Protein AF-A0A800IED7-F1 (afdb_monomer)

Solvent-accessible surface area (backbone atoms only — not comparable to full-atom values): 16081 Å² total; per-residue (Å²): 128,72,59,68,56,55,45,69,74,61,34,73,46,56,50,33,20,51,53,16,24,54,43,13,22,45,30,17,37,10,35,59,57,21,55,47,32,68,58,51,31,43,51,22,61,75,67,77,48,85,46,72,39,28,33,23,38,46,23,18,36,13,38,15,23,27,49,33,45,57,50,57,72,44,96,78,42,78,64,79,68,18,57,80,45,68,50,77,57,30,57,33,10,14,43,57,11,11,25,35,24,14,27,13,22,54,62,52,72,33,43,72,69,41,24,52,43,38,34,42,24,37,25,49,54,32,42,53,20,47,53,35,16,22,51,34,23,31,29,35,72,79,37,87,40,32,62,58,37,50,52,48,28,58,77,34,63,46,93,59,93,62,46,41,45,56,78,80,48,86,60,62,74,67,56,58,33,47,52,15,49,50,40,29,50,67,25,43,53,60,36,60,74,68,66,39,59,50,27,55,54,11,16,48,38,33,6,49,33,35,29,50,28,38,52,54,32,26,46,50,16,65,77,49,78,58,79,45,67,31,52,48,57,53,60,54,68,28,40,16,53,50,50,50,35,74,74,34,94,85,45,80,71,60,32,37,43,43,18,24,53,54,17,19,36,52,23,15,26,54,50,23,58,74,69,64,61,59,45,85,37,72,78,46,92,94,47,52,68,67,52,27,46,55,12,10,38,32,29,10,41,10,21,54,38,22,75,28,37,71,51,25,16,42,34,45,23,42,28,68,36,18,47,60,15,49,49,16,39,53,23,22,44,52,18,24,51,52,38,70,71,54,83,124

pLDDT: mean 82.25, std 12.4, range [45.44, 95.38]

Secondary structure (DSSP, 8-state):
--HHHHHHHH-HHHHHHHHHHHHHHHHHHHHHHHT--HHHHHHHHHTT---HHHHHHHHHHHHHHHHHHHHTTSTT---TT-TTTSS--BSHHHHHHHHHHHHHHHHTTS-HHHHHHHHHTTBHHHHHHHHHHHHHHHHHHHSTTHHHHHHHHHTTB---S--BHHHHS---HHHHHHHHHHHHHHHHHHHHHTT-HHHHHHHHHHHHHHHHHHHHHHHHHHHTTTSS------SHHHHHHHHHHHH-TTS-S--HHHHHHHHHHHHHHHHHHHTT----B--BTTB-HHHHHHHHHHHHHHHHHTT--TTIIIIIIHHTTBHHHHHHHHHHHHHHHHHHH---

Foldseek 3Di:
DPVVVVCVVCPLLQLLLQLLLVLLLLLLQLCLLQVAFPLVLLVCVLVVHDDLNNLLNLLLQLLLQLLLLVVVVDPQADQCQAPLLVPQPQLLLLQQLLLLQLLLCLLLVGFLLSLLLVVLLAEVLSVLLLLLLLVLLLCCPPNPCVVVLVVSSPVGRDRDPGQFVCVVDVDDSVVSSVVSVVSNVVSVVVCVVVVVVSSNVSSNSSSVSQSSQQSSQSNSCVVVVNPDRRAGDARQVLSNLCVVVVVDVPRDCRHSSNSNSVSSSVSSNVVSVVVVSRDNHDADPVRDSVSSSSSSNSNNNSQVSLVGTCCRLVRNVVSRRGPSSVSSNVSSSVSNSVSVVPPD

Mean predicted aligned error: 7.7 Å

Nearest PDB structures (foldseek):
  8j4c-assembly1_A  TM=8.492E-01  e=4.765E-12  Spirochaeta thermophila DSM 6578
  6leo-assembly1_A  TM=8.127E-01  e=1.486E-12  Spirochaeta thermophila
  6lep-assembly1_A  TM=8.486E-01  e=4.371E-12  Spirochaeta thermophila
  8k1r-assembly1_A  TM=8.333E-01  e=7.337E-12  Spirochaeta thermophila DSM 6578
  8k1r-assembly1_B  TM=8.026E-01  e=8.972E-11  Spirochaeta thermophila DSM 6578

Sequence (344 aa):
MDYEQLISDIGIQPLQLYLGLVLGLTFGVGATLSHFCLRKLVIDVSQFNMGPSSYTWLLGLGVSLLATQLLLQGDASDISEAQIIAADASLSGPIIGGLMFGFGMVLSRGCSSRQFVLIASGNLRSLFTFITFALTAQLAYGGQLTSLRNQAQDLWRLDWPTSQLYDVLPLAQSHYAIVGLVIVGLSAAPLIKQRAWPQLTGALLVGLAIAAGWHSTSFVAYHSFGAMLPQSITFSAPAAQNLITIFSLDAPFVRLGAGLLVGCFVGSALISLLRRDFKLQGFDTQHPMSRYLVAGTLMGLGSVIASGCSVGAGLSGISVLAVNAIVTLACIIIGGLLALRYKG

Structure (mmCIF, N/CA/C/O backbone):
data_AF-A0A800IED7-F1
#
_entry.id   AF-A0A800IED7-F1
#
loop_
_atom_site.group_PDB
_atom_site.id
_atom_site.type_symbol
_atom_site.label_atom_id
_atom_site.label_alt_id
_atom_site.label_comp_id
_atom_site.label_asym_id
_atom_site.label_entity_id
_atom_site.label_seq_id
_atom_site.pdbx_PDB_ins_code
_atom_site.Cartn_x
_atom_site.Cartn_y
_atom_site.Cartn_z
_atom_site.occupancy
_atom_site.B_iso_or_equiv
_atom_site.auth_seq_id
_atom_site.auth_comp_id
_atom_site.auth_asym_id
_atom_site.auth_atom_id
_atom_site.pdbx_PDB_model_num
ATOM 1 N N . MET A 1 1 ? 6.551 -26.494 -19.744 1.00 46.25 1 MET A N 1
ATOM 2 C CA . MET A 1 1 ? 5.379 -26.023 -20.511 1.00 46.25 1 MET A CA 1
ATOM 3 C C . MET A 1 1 ? 5.868 -24.831 -21.300 1.00 46.25 1 MET A C 1
ATOM 5 O O . MET A 1 1 ? 6.490 -23.980 -20.685 1.00 46.25 1 MET A O 1
ATOM 9 N N . ASP A 1 2 ? 5.709 -24.818 -22.619 1.00 45.44 2 ASP A N 1
ATOM 10 C CA . ASP A 1 2 ? 6.298 -23.797 -23.493 1.00 45.44 2 ASP A CA 1
ATOM 11 C C . ASP A 1 2 ? 5.652 -22.424 -23.255 1.00 45.44 2 ASP A C 1
ATOM 13 O O . ASP A 1 2 ? 4.610 -22.083 -23.807 1.00 45.44 2 ASP A O 1
ATOM 17 N N . TYR A 1 3 ? 6.257 -21.637 -22.363 1.00 55.84 3 TYR A N 1
ATOM 18 C CA . TYR A 1 3 ? 5.757 -20.324 -21.947 1.00 55.84 3 TYR A CA 1
ATOM 19 C C . TYR A 1 3 ? 5.793 -19.295 -23.083 1.00 55.84 3 TYR A C 1
ATOM 21 O O . TYR A 1 3 ? 4.975 -18.379 -23.094 1.00 55.84 3 TYR A O 1
ATOM 29 N N . GLU A 1 4 ? 6.669 -19.488 -24.073 1.00 54.66 4 GLU A N 1
ATOM 30 C CA . GLU A 1 4 ? 6.680 -18.683 -25.297 1.00 54.66 4 GLU A CA 1
ATOM 31 C C . GLU A 1 4 ? 5.402 -18.861 -26.126 1.00 54.66 4 GLU A C 1
ATOM 33 O O . GLU A 1 4 ? 4.894 -17.873 -26.648 1.00 54.66 4 GLU A O 1
ATOM 38 N N . GLN A 1 5 ? 4.818 -20.068 -26.167 1.00 54.28 5 GLN A N 1
ATOM 39 C CA . GLN A 1 5 ? 3.522 -20.296 -26.824 1.00 54.28 5 GLN A CA 1
ATOM 40 C C . GLN A 1 5 ? 2.381 -19.616 -26.059 1.00 54.28 5 GLN A C 1
ATOM 42 O O . GLN A 1 5 ? 1.495 -19.016 -26.658 1.00 54.28 5 GLN A O 1
ATOM 47 N N . LEU A 1 6 ? 2.426 -19.622 -24.721 1.00 55.53 6 LEU A N 1
ATOM 48 C CA . LEU A 1 6 ? 1.421 -18.934 -23.905 1.00 55.53 6 LEU A CA 1
ATOM 49 C C . LEU A 1 6 ? 1.488 -17.403 -24.079 1.00 55.53 6 LEU A C 1
ATOM 51 O O . LEU A 1 6 ? 0.456 -16.736 -24.084 1.00 55.53 6 LEU A O 1
ATOM 55 N N . ILE A 1 7 ? 2.692 -16.844 -24.241 1.00 57.75 7 ILE A N 1
ATOM 56 C CA . ILE A 1 7 ? 2.904 -15.414 -24.510 1.00 57.75 7 ILE A CA 1
ATOM 57 C C . ILE A 1 7 ? 2.512 -15.064 -25.956 1.00 57.75 7 ILE A C 1
ATOM 59 O O . ILE A 1 7 ? 1.915 -14.003 -26.162 1.00 57.75 7 ILE A O 1
ATOM 63 N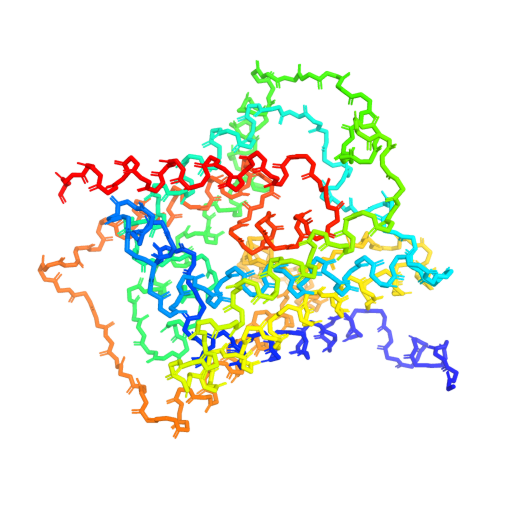 N . SER A 1 8 ? 2.775 -15.943 -26.936 1.00 55.62 8 SER A N 1
ATOM 64 C CA . SER A 1 8 ? 2.387 -15.719 -28.337 1.00 55.62 8 SER A CA 1
ATOM 65 C C . SER A 1 8 ? 0.881 -15.828 -28.573 1.00 55.62 8 SER A C 1
ATOM 67 O O . SER A 1 8 ? 0.348 -15.060 -29.369 1.00 55.62 8 SER A O 1
ATOM 69 N N . ASP A 1 9 ? 0.192 -16.732 -27.870 1.00 57.16 9 ASP A N 1
ATOM 70 C CA . ASP A 1 9 ? -1.242 -16.986 -28.069 1.00 57.16 9 ASP A CA 1
ATOM 71 C C . ASP A 1 9 ? -2.139 -16.000 -27.307 1.00 57.16 9 ASP A C 1
ATOM 73 O O . ASP A 1 9 ? -3.221 -15.647 -27.777 1.00 57.16 9 ASP A O 1
ATOM 77 N N . ILE A 1 10 ? -1.710 -15.546 -26.123 1.00 60.38 10 ILE A N 1
ATOM 78 C CA . ILE A 1 10 ? -2.512 -14.665 -25.258 1.00 60.38 10 ILE A CA 1
ATOM 79 C C . ILE A 1 10 ? -2.152 -13.194 -25.491 1.00 60.38 10 ILE A C 1
ATOM 81 O O . ILE A 1 10 ? -3.031 -12.338 -25.453 1.00 60.38 10 ILE A O 1
ATOM 85 N N . GLY A 1 11 ? -0.889 -12.876 -25.785 1.00 66.38 11 GLY A N 1
ATOM 86 C CA . GLY A 1 11 ? -0.395 -11.503 -25.847 1.00 66.38 11 GLY A CA 1
ATOM 87 C C . GLY A 1 11 ? -0.072 -10.921 -24.462 1.00 66.38 11 GLY A C 1
ATOM 88 O O . GLY A 1 11 ? -0.643 -11.286 -23.433 1.00 66.38 11 GLY A O 1
ATOM 89 N N . ILE A 1 12 ? 0.868 -9.973 -24.426 1.00 69.31 12 ILE A N 1
ATOM 90 C CA . ILE A 1 12 ? 1.482 -9.455 -23.186 1.00 69.31 12 ILE A CA 1
ATOM 91 C C . ILE A 1 12 ? 0.464 -8.724 -22.286 1.00 69.31 12 ILE A C 1
ATOM 93 O O . ILE A 1 12 ? 0.505 -8.838 -21.062 1.00 69.31 12 ILE A O 1
ATOM 97 N N . GLN A 1 13 ? -0.481 -7.991 -22.878 1.00 69.56 13 GLN A N 1
ATOM 98 C CA . GLN A 1 13 ? -1.474 -7.193 -22.146 1.00 69.56 13 GLN A CA 1
ATOM 99 C C . GLN A 1 13 ? -2.482 -8.049 -21.345 1.00 69.56 13 GLN A C 1
ATOM 101 O O . GLN A 1 13 ? -2.596 -7.854 -20.132 1.00 69.56 13 GLN A O 1
ATOM 106 N N . PRO A 1 14 ? -3.214 -9.011 -21.939 1.00 77.50 14 PRO A N 1
ATOM 107 C CA . PRO A 1 14 ? -4.158 -9.843 -21.184 1.00 77.50 14 PRO A CA 1
ATOM 108 C C . PRO A 1 14 ? -3.474 -10.780 -20.181 1.00 77.50 14 PRO A C 1
ATOM 110 O O . PRO A 1 14 ? -4.053 -11.042 -19.124 1.00 77.50 14 PRO A O 1
ATOM 113 N N . LEU A 1 15 ? -2.230 -11.207 -20.430 1.00 78.19 15 LEU A N 1
ATOM 114 C CA . LEU A 1 15 ? -1.444 -11.955 -19.444 1.00 78.19 15 LEU A CA 1
ATOM 115 C C . LEU A 1 15 ? -1.259 -11.146 -18.150 1.00 78.19 15 LEU A C 1
ATOM 117 O O . LEU A 1 15 ? -1.477 -11.657 -17.051 1.00 78.19 15 LEU A O 1
ATOM 121 N N . GLN A 1 16 ? -0.933 -9.857 -18.268 1.00 77.31 16 GLN A N 1
ATOM 122 C CA . GLN A 1 16 ? -0.801 -8.961 -17.119 1.00 77.31 16 GLN A CA 1
ATOM 123 C C . GLN A 1 16 ? -2.111 -8.786 -16.358 1.00 77.31 16 GLN A C 1
ATOM 125 O O . GLN A 1 16 ? -2.106 -8.749 -15.128 1.00 77.31 16 GLN A O 1
ATOM 130 N N . LEU A 1 17 ? -3.234 -8.690 -17.073 1.00 82.62 17 LEU A N 1
ATOM 131 C CA . LEU A 1 17 ? -4.550 -8.597 -16.450 1.00 82.62 17 LEU A CA 1
ATOM 132 C C . LEU A 1 17 ? -4.882 -9.873 -15.666 1.00 82.62 17 LEU A C 1
ATOM 134 O O . LEU A 1 17 ? -5.340 -9.774 -14.530 1.00 82.62 17 LEU A O 1
ATOM 138 N N . TYR A 1 18 ? -4.620 -11.053 -16.234 1.00 85.50 18 TYR A N 1
ATOM 139 C CA . TYR A 1 18 ? -4.874 -12.331 -15.568 1.00 85.50 18 TYR A CA 1
ATOM 140 C C . TYR A 1 18 ? -3.993 -12.514 -14.326 1.00 85.50 18 TYR A C 1
ATOM 142 O O . TYR A 1 18 ? -4.500 -12.846 -13.254 1.00 85.50 18 TYR A O 1
ATOM 150 N N . LEU A 1 19 ? -2.694 -12.213 -14.434 1.00 84.94 19 LEU A N 1
ATOM 151 C CA . LEU A 1 19 ? -1.774 -12.216 -13.293 1.00 84.94 19 LEU A CA 1
ATOM 152 C C . LEU A 1 19 ? -2.237 -11.242 -12.208 1.00 84.94 19 LEU A C 1
ATOM 154 O O . LEU A 1 19 ? -2.355 -11.619 -11.042 1.00 84.94 19 LEU A O 1
ATOM 158 N N . GLY A 1 20 ? -2.579 -10.012 -12.599 1.00 85.62 20 GLY A N 1
ATOM 159 C CA . GLY A 1 20 ? -3.158 -9.021 -11.702 1.00 85.62 20 GLY A CA 1
ATOM 160 C C . GLY A 1 20 ? -4.414 -9.548 -11.012 1.00 85.62 20 GLY A C 1
ATOM 161 O O . GLY A 1 20 ? -4.533 -9.424 -9.799 1.00 85.62 20 GLY A O 1
ATOM 162 N N . LEU A 1 21 ? -5.323 -10.190 -11.746 1.00 89.44 21 LEU A N 1
ATOM 163 C CA . LEU A 1 21 ? -6.574 -10.732 -11.214 1.00 89.44 21 LEU A CA 1
ATOM 164 C C . LEU A 1 21 ? -6.330 -11.826 -10.176 1.00 89.44 21 LEU A C 1
ATOM 166 O O . LEU A 1 21 ? -6.920 -11.772 -9.098 1.00 89.44 21 LEU A O 1
ATOM 170 N N . VAL A 1 22 ? -5.436 -12.775 -10.451 1.00 91.25 22 VAL A N 1
ATOM 171 C CA . VAL A 1 22 ? -5.095 -13.856 -9.514 1.00 91.25 22 VAL A CA 1
ATOM 172 C C . VAL A 1 22 ? -4.416 -13.301 -8.254 1.00 91.25 22 VAL A C 1
ATOM 174 O O . VAL A 1 22 ? -4.807 -13.641 -7.132 1.00 91.25 22 VAL A O 1
ATOM 177 N N . LEU A 1 23 ? -3.448 -12.393 -8.408 1.00 90.31 23 LEU A N 1
ATOM 178 C CA . LEU A 1 23 ? -2.766 -11.734 -7.285 1.00 90.31 23 LEU A CA 1
ATOM 179 C C . LEU A 1 23 ? -3.727 -10.867 -6.460 1.00 90.31 23 LEU A C 1
ATOM 181 O O . LEU A 1 23 ? -3.714 -10.890 -5.231 1.00 90.31 23 LEU A O 1
ATOM 185 N N . GLY A 1 24 ? -4.604 -10.128 -7.134 1.00 90.62 24 GLY A N 1
ATOM 186 C CA . GLY A 1 24 ? -5.649 -9.333 -6.510 1.00 90.62 24 GLY A CA 1
ATOM 187 C C . GLY A 1 24 ? -6.614 -10.206 -5.719 1.00 90.62 24 GLY A C 1
ATOM 188 O O . GLY A 1 24 ? -6.889 -9.910 -4.561 1.00 90.62 24 GLY A O 1
ATOM 189 N N . LEU A 1 25 ? -7.095 -11.304 -6.307 1.00 93.56 25 LEU A N 1
ATOM 190 C CA . LEU A 1 25 ? -8.038 -12.225 -5.673 1.00 93.56 25 LEU A CA 1
ATOM 191 C C . LEU A 1 25 ? -7.437 -12.847 -4.415 1.00 93.56 25 LEU A C 1
ATOM 193 O O . LEU A 1 25 ? -8.053 -12.782 -3.351 1.00 93.56 25 LEU A O 1
ATOM 197 N N . THR A 1 26 ? -6.219 -13.381 -4.509 1.00 93.44 26 THR A N 1
ATOM 198 C CA . THR A 1 26 ? -5.503 -13.959 -3.360 1.00 93.44 26 THR A CA 1
ATOM 199 C C . THR A 1 26 ? -5.270 -12.929 -2.253 1.00 93.44 26 THR A C 1
ATOM 201 O O . THR A 1 26 ? -5.567 -13.206 -1.086 1.00 93.44 26 THR A O 1
ATOM 204 N N . PHE A 1 27 ? -4.840 -11.713 -2.604 1.00 92.81 27 PHE A N 1
ATOM 205 C CA . PHE A 1 27 ? -4.676 -10.623 -1.644 1.00 92.81 27 PHE A CA 1
ATOM 206 C C . PHE A 1 27 ? -6.009 -10.207 -1.005 1.00 92.81 27 PHE A C 1
ATOM 208 O O . PHE A 1 27 ? -6.083 -10.059 0.212 1.00 92.81 27 PHE A O 1
ATOM 215 N N . GLY A 1 28 ? -7.075 -10.036 -1.792 1.00 91.56 28 GLY A N 1
ATOM 216 C CA . GLY A 1 28 ? -8.399 -9.625 -1.316 1.00 91.56 28 GLY A CA 1
ATOM 217 C C . GLY A 1 28 ? -9.023 -10.653 -0.371 1.00 91.56 28 GLY A C 1
ATOM 218 O O . GLY A 1 28 ? -9.552 -10.290 0.686 1.00 91.56 28 GLY A O 1
ATOM 219 N N . VAL A 1 29 ? -8.879 -11.940 -0.700 1.00 93.62 29 VAL A N 1
ATOM 220 C CA . VAL A 1 29 ? -9.256 -13.070 0.159 1.00 93.62 29 VAL A CA 1
ATOM 221 C C . VAL A 1 29 ? -8.469 -13.012 1.472 1.00 93.62 29 VAL A C 1
ATOM 223 O O . VAL A 1 29 ? -9.060 -12.931 2.552 1.00 93.62 29 VAL A O 1
ATOM 226 N N . GLY A 1 30 ? -7.135 -12.967 1.402 1.00 91.94 30 GLY A N 1
ATOM 227 C CA . GLY A 1 30 ? -6.274 -12.940 2.586 1.00 91.94 30 GLY A CA 1
ATOM 228 C C . GLY A 1 30 ? -6.528 -11.728 3.488 1.00 91.94 30 GLY A C 1
ATOM 229 O O . GLY A 1 30 ? -6.661 -11.870 4.709 1.00 91.94 30 GLY A O 1
ATOM 230 N N . ALA A 1 31 ? -6.679 -10.540 2.901 1.00 91.31 31 ALA A N 1
ATOM 231 C CA . ALA A 1 31 ? -6.902 -9.290 3.622 1.00 91.31 31 ALA A CA 1
ATOM 232 C C . ALA A 1 31 ? -8.260 -9.255 4.341 1.00 91.31 31 ALA A C 1
ATOM 234 O O . ALA A 1 31 ? -8.358 -8.734 5.459 1.00 91.31 31 ALA A O 1
ATOM 235 N N . THR A 1 32 ? -9.301 -9.832 3.731 1.00 91.44 32 THR A N 1
ATOM 236 C CA . THR A 1 32 ? -10.645 -9.886 4.326 1.00 91.44 32 THR A CA 1
ATOM 237 C C . THR A 1 32 ? -10.719 -10.937 5.432 1.00 91.44 32 THR A C 1
ATOM 239 O O . THR A 1 32 ? -11.276 -10.657 6.495 1.00 91.44 32 THR A O 1
ATOM 242 N N . LEU A 1 33 ? -10.091 -12.108 5.244 1.00 89.38 33 LEU A N 1
ATOM 243 C CA . LEU A 1 33 ? -10.041 -13.161 6.268 1.00 89.38 33 LEU A CA 1
ATOM 244 C C . LEU A 1 33 ? -9.353 -12.701 7.549 1.00 89.38 33 LEU A C 1
ATOM 246 O O . LEU A 1 33 ? -9.851 -12.977 8.643 1.00 89.38 33 LEU A O 1
ATOM 250 N N . SER A 1 34 ? -8.226 -12.006 7.389 1.00 86.38 34 SER A N 1
ATOM 251 C CA . SER A 1 34 ? -7.307 -11.673 8.475 1.00 86.38 34 SER A CA 1
ATOM 252 C C . SER A 1 34 ? -7.539 -10.308 9.120 1.00 86.38 34 SER A C 1
ATOM 254 O O . SER A 1 34 ? -6.901 -9.982 10.118 1.00 86.38 34 SER A O 1
ATOM 256 N N . HIS A 1 35 ? -8.461 -9.496 8.592 1.00 85.88 35 HIS A N 1
ATOM 257 C CA . HIS A 1 35 ? -8.625 -8.094 8.995 1.00 85.88 35 HIS A CA 1
ATOM 258 C C . HIS A 1 35 ? -7.306 -7.303 8.940 1.00 85.88 35 HIS A C 1
ATOM 260 O O . HIS A 1 35 ? -7.005 -6.502 9.829 1.00 85.88 35 HIS A O 1
ATOM 266 N N . PHE A 1 36 ? -6.537 -7.523 7.874 1.00 84.56 36 PHE A N 1
ATOM 267 C CA . PHE A 1 36 ? -5.232 -6.912 7.655 1.00 84.56 36 PHE A CA 1
ATOM 268 C C . PHE A 1 36 ? -5.313 -5.378 7.722 1.00 84.56 36 PHE A C 1
ATOM 270 O O . PHE A 1 36 ? -6.035 -4.750 6.940 1.00 84.56 36 PHE A O 1
ATOM 277 N N . CYS A 1 37 ? -4.627 -4.754 8.689 1.00 89.00 37 CYS A N 1
ATOM 278 C CA . CYS A 1 37 ? -4.785 -3.321 8.937 1.00 89.00 37 CYS A CA 1
ATOM 279 C C . CYS A 1 37 ? -3.565 -2.678 9.612 1.00 89.00 37 CYS A C 1
ATOM 281 O O . CYS A 1 37 ? -3.374 -2.804 10.822 1.00 89.00 37 CYS A O 1
ATOM 283 N N . LEU A 1 38 ? -2.816 -1.877 8.846 1.00 91.38 38 LEU A N 1
ATOM 284 C CA . LEU A 1 38 ? -1.695 -1.088 9.370 1.00 91.38 38 LEU A CA 1
ATOM 285 C C . LEU A 1 38 ? -2.148 -0.063 10.425 1.00 91.38 38 LEU A C 1
ATOM 287 O O . LEU A 1 38 ? -1.472 0.140 11.425 1.00 91.38 38 LEU A O 1
ATOM 291 N N . ARG A 1 39 ? -3.330 0.547 10.262 1.00 93.19 39 ARG A N 1
ATOM 292 C CA . ARG A 1 39 ? -3.859 1.512 11.243 1.00 93.19 39 ARG A CA 1
ATOM 293 C C . ARG A 1 39 ? -3.977 0.903 12.641 1.00 93.19 39 ARG A C 1
ATOM 295 O O . ARG A 1 39 ? -3.739 1.596 13.624 1.00 93.19 39 ARG A O 1
ATOM 302 N N . LYS A 1 40 ? -4.379 -0.370 12.737 1.00 90.62 40 LYS A N 1
ATOM 303 C CA . LYS A 1 40 ? -4.533 -1.032 14.035 1.00 90.62 40 LYS A CA 1
ATOM 304 C C . LYS A 1 40 ? -3.179 -1.256 14.705 1.00 90.62 40 LYS A C 1
ATOM 306 O O . LYS A 1 40 ? -3.073 -0.968 15.885 1.00 90.62 40 LYS A O 1
ATOM 311 N N . LEU A 1 41 ? -2.142 -1.613 13.940 1.00 91.31 41 LEU A N 1
ATOM 312 C CA . LEU A 1 41 ? -0.762 -1.629 14.438 1.00 91.31 41 LEU A CA 1
ATOM 313 C C . LEU A 1 41 ? -0.366 -0.273 15.041 1.00 91.31 41 LEU A C 1
ATOM 315 O O . LEU A 1 41 ? 0.135 -0.241 16.154 1.00 91.31 41 LEU A O 1
ATOM 319 N N . VAL A 1 42 ? -0.641 0.845 14.360 1.00 91.62 42 VAL A N 1
ATOM 320 C CA . VAL A 1 42 ? -0.301 2.188 14.875 1.00 91.62 42 VAL A CA 1
ATOM 321 C C . VAL A 1 42 ? -1.028 2.507 16.190 1.00 91.62 42 VAL A C 1
ATOM 323 O O . VAL A 1 42 ? -0.425 3.052 17.113 1.00 91.62 42 VAL A O 1
ATOM 326 N N . ILE A 1 43 ? -2.311 2.148 16.303 1.00 90.81 43 ILE A N 1
ATOM 327 C CA . ILE A 1 43 ? -3.095 2.347 17.534 1.00 90.81 43 ILE A CA 1
ATOM 328 C C . ILE A 1 43 ? -2.553 1.475 18.669 1.00 90.81 43 ILE A C 1
ATOM 330 O O . ILE A 1 43 ? -2.322 1.975 19.767 1.00 90.81 43 ILE A O 1
ATOM 334 N N . ASP A 1 44 ? -2.310 0.200 18.393 1.00 91.38 44 ASP A N 1
ATOM 335 C CA . ASP A 1 44 ? -1.811 -0.769 19.367 1.00 91.38 44 ASP A CA 1
ATOM 336 C C . ASP A 1 44 ? -0.408 -0.369 19.868 1.00 91.38 44 ASP A C 1
ATOM 338 O O . ASP A 1 44 ? -0.133 -0.435 21.066 1.00 91.38 44 ASP A O 1
ATOM 342 N N . VAL A 1 45 ? 0.455 0.145 18.979 1.00 91.12 45 VAL A N 1
ATOM 343 C CA . VAL A 1 45 ? 1.760 0.731 19.342 1.00 91.12 45 VAL A CA 1
ATOM 344 C C . VAL A 1 45 ? 1.574 1.956 20.238 1.00 91.12 45 VAL A C 1
ATOM 346 O O . VAL A 1 45 ? 2.282 2.092 21.231 1.00 91.12 45 VAL A O 1
ATOM 349 N N . SER 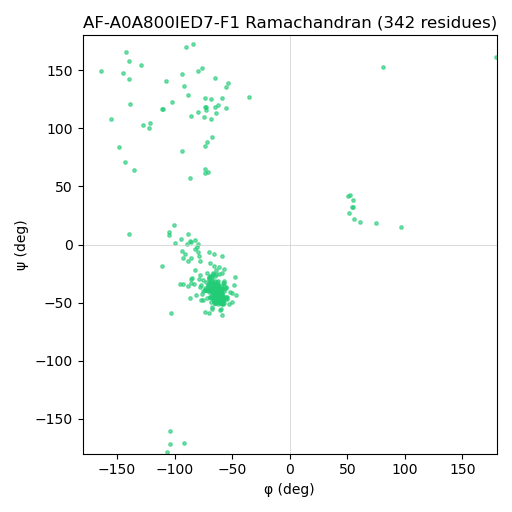A 1 46 ? 0.601 2.828 19.946 1.00 90.31 46 SER A N 1
ATOM 350 C CA . SER A 1 46 ? 0.345 4.024 20.765 1.00 90.31 46 SER A CA 1
ATOM 351 C C . SER A 1 46 ? -0.132 3.710 22.188 1.00 90.31 46 SER A C 1
ATOM 353 O O . SER A 1 46 ? 0.085 4.506 23.098 1.00 90.31 46 SER A O 1
ATOM 355 N N . GLN A 1 47 ? -0.781 2.558 22.375 1.00 89.12 47 GLN A N 1
ATOM 356 C CA . GLN A 1 47 ? -1.318 2.098 23.658 1.00 89.12 47 GLN A CA 1
ATOM 357 C C . GLN A 1 47 ? -0.404 1.078 24.354 1.00 89.12 47 GLN A C 1
ATOM 359 O O . GLN A 1 47 ? -0.763 0.586 25.420 1.00 89.12 47 GLN A O 1
ATOM 364 N N . PHE A 1 48 ? 0.748 0.742 23.758 1.00 86.56 48 PHE A N 1
ATOM 365 C CA . PHE A 1 48 ? 1.648 -0.333 24.200 1.00 86.56 48 PHE A CA 1
ATOM 366 C C . PHE A 1 48 ? 0.950 -1.691 24.406 1.00 86.56 48 PHE A C 1
ATOM 368 O O . PHE A 1 48 ? 1.412 -2.523 25.185 1.00 86.56 48 PHE A O 1
ATOM 375 N N . ASN A 1 49 ? -0.152 -1.941 23.692 1.00 88.06 49 ASN A N 1
ATOM 376 C CA . ASN A 1 49 ? -0.935 -3.167 23.805 1.00 88.06 49 ASN A CA 1
ATOM 377 C C . ASN A 1 49 ? -1.134 -3.795 22.423 1.00 88.06 49 ASN A C 1
ATOM 379 O O . ASN A 1 49 ? -1.942 -3.322 21.626 1.00 88.06 49 ASN A O 1
ATOM 383 N N . MET A 1 50 ? -0.375 -4.852 22.134 1.00 85.56 50 MET A N 1
ATOM 384 C CA . MET A 1 50 ? -0.395 -5.532 20.839 1.00 85.56 50 MET A CA 1
ATOM 385 C C . MET A 1 50 ? -1.593 -6.479 20.723 1.00 85.56 50 MET A C 1
ATOM 387 O O . MET A 1 50 ? -1.675 -7.494 21.415 1.00 85.56 50 MET A O 1
ATOM 391 N N . GLY A 1 51 ? -2.515 -6.166 19.813 1.00 85.31 51 GLY A N 1
ATOM 392 C CA . GLY A 1 51 ? -3.658 -7.010 19.507 1.00 85.31 51 GLY A CA 1
ATOM 393 C C . GLY A 1 51 ? -3.396 -8.032 18.391 1.00 85.31 51 GLY A C 1
ATOM 394 O O . GLY A 1 51 ? -2.431 -7.939 17.637 1.00 85.31 51 GLY A O 1
ATOM 395 N N . PRO A 1 52 ? -4.312 -8.991 18.184 1.00 85.88 52 PRO A N 1
ATOM 396 C CA . PRO A 1 52 ? -4.197 -9.989 17.115 1.00 85.88 52 PRO A CA 1
ATOM 397 C C . PRO A 1 52 ? -4.024 -9.381 15.707 1.00 85.88 52 PRO A C 1
ATOM 399 O O . PRO A 1 52 ? -3.258 -9.880 14.882 1.00 85.88 52 PRO A O 1
ATOM 402 N N . SER A 1 53 ? -4.701 -8.263 15.420 1.00 85.69 53 SER A N 1
ATOM 403 C CA . SER A 1 53 ? -4.619 -7.592 14.114 1.00 85.69 53 SER A CA 1
ATOM 404 C C . SER A 1 53 ? -3.269 -6.916 13.851 1.00 85.69 53 SER A C 1
ATOM 406 O O . SER A 1 53 ? -2.883 -6.801 12.689 1.00 85.69 53 SER A O 1
ATOM 408 N N . SER A 1 54 ? -2.553 -6.462 14.887 1.00 89.44 54 SER A N 1
ATOM 409 C CA . SER A 1 54 ? -1.223 -5.866 14.716 1.00 89.44 54 SER A CA 1
ATOM 410 C C . SER A 1 54 ? -0.200 -6.944 14.367 1.00 89.44 54 SER A C 1
ATOM 412 O O . SER A 1 54 ? 0.521 -6.817 13.375 1.00 89.44 54 SER A O 1
ATOM 414 N N . TYR A 1 55 ? -0.235 -8.063 15.094 1.00 89.88 55 TYR A N 1
ATOM 415 C CA . TYR A 1 55 ? 0.571 -9.243 14.798 1.00 89.88 55 TYR A CA 1
ATOM 416 C C . TYR A 1 55 ? 0.280 -9.812 13.407 1.00 89.88 55 TYR A C 1
ATOM 418 O O . TYR A 1 55 ? 1.202 -10.231 12.723 1.00 89.88 55 TYR A O 1
ATOM 426 N N . THR A 1 56 ? -0.972 -9.764 12.945 1.00 90.38 56 THR A N 1
ATOM 427 C CA . THR A 1 56 ? -1.346 -10.166 11.577 1.00 90.38 56 THR A CA 1
ATOM 428 C C . THR A 1 56 ? -0.606 -9.344 10.516 1.00 90.38 56 THR A C 1
ATOM 430 O O . THR A 1 56 ? -0.118 -9.893 9.529 1.00 90.38 56 THR A O 1
ATOM 433 N N . TRP A 1 57 ? -0.510 -8.022 10.706 1.00 92.25 57 TRP A N 1
ATOM 434 C CA . TRP A 1 57 ? 0.196 -7.151 9.766 1.00 92.25 57 TRP A CA 1
ATOM 435 C C . TRP A 1 57 ? 1.705 -7.431 9.762 1.00 92.25 57 TRP A C 1
ATOM 437 O O . TRP A 1 57 ? 2.299 -7.567 8.693 1.00 92.25 57 TRP A O 1
ATOM 447 N N . LEU A 1 58 ? 2.296 -7.597 10.951 1.00 91.50 58 LEU A N 1
ATOM 448 C CA . LEU A 1 58 ? 3.707 -7.961 11.116 1.00 91.50 58 LEU A CA 1
ATOM 449 C C . LEU A 1 58 ? 4.026 -9.344 10.538 1.00 91.50 58 LEU A C 1
ATOM 451 O O . LEU A 1 58 ? 5.072 -9.511 9.921 1.00 91.50 58 LEU A O 1
ATOM 455 N N . LEU A 1 59 ? 3.118 -10.313 10.683 1.00 91.94 59 LEU A N 1
ATOM 456 C CA . LEU A 1 59 ? 3.259 -11.642 10.094 1.00 91.94 59 LEU A CA 1
ATOM 457 C C . LEU A 1 59 ? 3.253 -11.551 8.571 1.00 91.94 59 LEU A C 1
ATOM 459 O O . LEU A 1 59 ? 4.119 -12.136 7.932 1.00 91.94 59 LEU A O 1
ATOM 463 N N . GLY A 1 60 ? 2.335 -10.777 7.985 1.00 92.06 60 GLY A N 1
ATOM 464 C CA . GLY A 1 60 ? 2.315 -10.545 6.539 1.00 92.06 60 GLY A CA 1
ATOM 465 C C . GLY A 1 60 ? 3.617 -9.921 6.030 1.00 92.06 60 GLY A C 1
ATOM 466 O O . GLY A 1 60 ? 4.148 -10.370 5.016 1.00 92.06 60 GLY A O 1
ATOM 467 N N . LEU A 1 61 ? 4.170 -8.949 6.766 1.00 92.12 61 LEU A N 1
ATOM 468 C CA . LEU A 1 61 ? 5.480 -8.361 6.470 1.00 92.12 61 LEU A CA 1
ATOM 469 C C . LEU A 1 61 ? 6.594 -9.407 6.558 1.00 92.12 61 LEU A C 1
ATOM 471 O O . LEU A 1 61 ? 7.348 -9.567 5.601 1.00 92.12 61 LEU A O 1
ATOM 475 N N . GLY A 1 62 ? 6.673 -10.152 7.661 1.00 90.62 62 GLY A N 1
ATOM 476 C CA . GLY A 1 62 ? 7.695 -11.179 7.866 1.00 90.62 62 GLY A CA 1
ATOM 477 C C . GLY A 1 62 ? 7.648 -12.275 6.803 1.00 90.62 62 GLY A C 1
ATOM 478 O O . GLY A 1 62 ? 8.686 -12.641 6.264 1.00 90.62 62 GLY A O 1
ATOM 47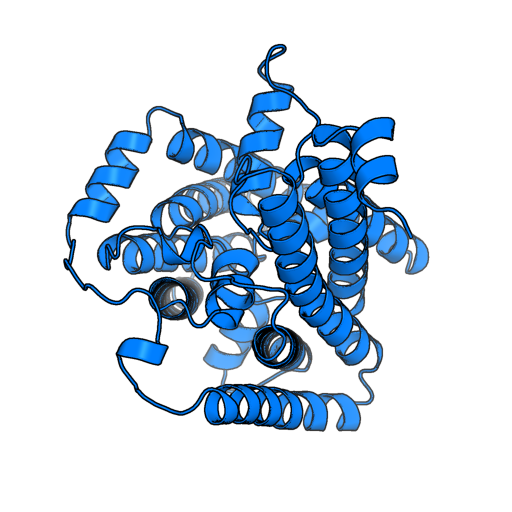9 N N . VAL A 1 63 ? 6.449 -12.750 6.448 1.00 91.50 63 VAL A N 1
ATOM 480 C CA . VAL A 1 63 ? 6.255 -13.747 5.386 1.00 91.50 63 VAL A CA 1
ATOM 481 C C . VAL A 1 63 ? 6.652 -13.171 4.033 1.00 91.50 63 VAL A C 1
ATOM 483 O O . VAL A 1 63 ? 7.348 -13.855 3.293 1.00 91.50 63 VAL A O 1
ATOM 486 N N . SER A 1 64 ? 6.258 -11.931 3.713 1.00 89.94 64 SER A N 1
ATOM 487 C CA . SER A 1 64 ? 6.669 -11.303 2.451 1.00 89.94 64 SER A CA 1
ATOM 488 C C . SER A 1 64 ? 8.186 -11.186 2.348 1.00 89.94 64 SER A C 1
ATOM 490 O O . SER A 1 64 ? 8.733 -11.565 1.324 1.00 89.94 64 SER A O 1
ATOM 492 N N . LEU A 1 65 ? 8.863 -10.758 3.419 1.00 88.38 65 LEU A N 1
ATOM 493 C CA . LEU A 1 65 ? 10.314 -10.609 3.452 1.00 88.38 65 LEU A CA 1
ATOM 494 C C . LEU A 1 65 ? 11.023 -11.963 3.377 1.00 88.38 65 LEU A C 1
ATOM 496 O O . LEU A 1 65 ? 11.947 -12.130 2.597 1.00 88.38 65 LEU A O 1
ATOM 500 N N . LEU A 1 66 ? 10.577 -12.961 4.138 1.00 88.44 66 LEU A N 1
ATOM 501 C CA . LEU A 1 66 ? 11.158 -14.301 4.078 1.00 88.44 66 LEU A CA 1
ATOM 502 C C . LEU A 1 66 ? 10.977 -14.923 2.687 1.00 88.44 66 LEU A C 1
ATOM 504 O O . LEU A 1 66 ? 11.927 -15.461 2.128 1.00 88.44 66 LEU A O 1
ATOM 508 N N . ALA A 1 67 ? 9.777 -14.832 2.113 1.00 87.81 67 ALA A N 1
ATOM 509 C CA . ALA A 1 67 ? 9.478 -15.423 0.816 1.00 87.81 67 ALA A CA 1
ATOM 510 C C . ALA A 1 67 ? 10.235 -14.732 -0.329 1.00 87.81 67 ALA A C 1
ATOM 512 O O . ALA A 1 67 ? 10.753 -15.423 -1.202 1.00 87.81 67 ALA A O 1
ATOM 513 N N . THR A 1 68 ? 10.362 -13.400 -0.321 1.00 84.62 68 THR A N 1
ATOM 514 C CA . THR A 1 68 ? 11.172 -12.696 -1.328 1.00 84.62 68 THR A CA 1
ATOM 515 C C . THR A 1 68 ? 12.657 -12.995 -1.182 1.00 84.62 68 THR A C 1
ATOM 517 O O . THR A 1 68 ? 13.322 -13.207 -2.189 1.00 84.62 68 THR A O 1
ATOM 520 N N . GLN A 1 69 ? 13.179 -13.085 0.045 1.00 84.25 69 GLN A N 1
ATOM 521 C CA . GLN A 1 69 ? 14.584 -13.436 0.264 1.00 84.25 69 GLN A CA 1
ATOM 522 C C . GLN A 1 69 ? 14.917 -14.863 -0.179 1.00 84.25 69 GLN A C 1
ATOM 524 O O . GLN A 1 69 ? 16.014 -15.095 -0.677 1.00 84.25 69 GLN A O 1
ATOM 529 N N . LEU A 1 70 ? 13.981 -15.807 -0.040 1.00 83.06 70 LEU A N 1
ATOM 530 C CA . LEU A 1 70 ? 14.138 -17.160 -0.580 1.00 83.06 70 LEU A CA 1
ATOM 531 C C . LEU A 1 70 ? 14.091 -17.182 -2.112 1.00 83.06 70 LEU A C 1
ATOM 533 O O . LEU A 1 70 ? 14.854 -17.919 -2.726 1.00 83.06 70 LEU A O 1
ATOM 537 N N . LEU A 1 71 ? 13.227 -16.373 -2.733 1.00 79.00 71 LEU A N 1
ATOM 538 C CA . LEU A 1 71 ? 13.152 -16.270 -4.196 1.00 79.00 71 LEU A CA 1
ATOM 539 C C . LEU A 1 71 ? 14.438 -15.691 -4.797 1.00 79.00 71 LEU A C 1
ATOM 541 O O . LEU A 1 71 ? 14.924 -16.208 -5.795 1.00 79.00 71 LEU A O 1
ATOM 545 N N . LEU A 1 72 ? 15.032 -14.693 -4.139 1.00 72.50 72 LEU A N 1
ATOM 546 C CA . LEU A 1 72 ? 16.298 -14.072 -4.541 1.00 72.50 72 LEU A CA 1
ATOM 547 C C . LEU A 1 72 ? 17.522 -15.008 -4.451 1.00 72.50 72 LEU A C 1
ATOM 549 O O . LEU A 1 72 ? 18.604 -14.612 -4.866 1.00 72.50 72 LEU A O 1
ATOM 553 N N . GLN A 1 73 ? 17.399 -16.213 -3.879 1.00 69.44 73 GLN A N 1
ATOM 554 C CA . GLN A 1 73 ? 18.476 -17.218 -3.887 1.00 69.44 73 GLN A CA 1
ATOM 555 C C . GLN A 1 73 ? 18.478 -18.079 -5.161 1.00 69.44 73 GLN A C 1
ATOM 557 O O . GLN A 1 73 ? 19.426 -18.830 -5.379 1.00 69.44 73 GLN A O 1
ATOM 562 N N . GLY A 1 74 ? 17.424 -18.014 -5.980 1.00 64.12 74 GLY A N 1
ATOM 563 C CA . GLY A 1 74 ? 17.373 -18.693 -7.274 1.00 64.12 74 GLY A CA 1
ATOM 564 C C . GLY A 1 74 ? 17.818 -17.782 -8.421 1.00 64.12 74 GLY A C 1
ATOM 565 O O . GLY A 1 74 ? 17.495 -16.598 -8.422 1.00 64.12 74 GLY A O 1
ATOM 566 N N . ASP A 1 75 ? 18.464 -18.353 -9.444 1.00 53.72 75 ASP A N 1
ATOM 567 C CA . ASP A 1 75 ? 18.925 -17.656 -10.669 1.00 53.72 75 ASP A CA 1
ATOM 568 C C . ASP A 1 75 ? 17.801 -16.967 -11.483 1.00 53.72 75 ASP A C 1
ATOM 570 O O . ASP A 1 75 ? 18.068 -16.235 -12.431 1.00 53.72 75 ASP A O 1
ATOM 574 N N . ALA A 1 76 ? 16.527 -17.205 -11.154 1.00 45.94 76 ALA A N 1
ATOM 575 C CA . ALA A 1 76 ? 15.378 -16.847 -11.989 1.00 45.94 76 ALA A CA 1
ATOM 576 C C . ALA A 1 76 ? 14.715 -15.492 -11.661 1.00 45.94 76 ALA A C 1
ATOM 578 O O . ALA A 1 76 ? 13.669 -15.179 -12.233 1.00 45.94 76 ALA A O 1
ATOM 579 N N . SER A 1 77 ? 15.252 -14.686 -10.738 1.00 53.94 77 SER A N 1
ATOM 580 C CA . SER A 1 77 ? 14.648 -13.388 -10.402 1.00 53.94 77 SER A CA 1
ATOM 581 C C . SER A 1 77 ? 15.676 -12.341 -9.987 1.00 53.94 77 SER A C 1
ATOM 583 O O . SER A 1 77 ? 15.871 -12.109 -8.794 1.00 53.94 77 SER A O 1
ATOM 585 N N . ASP A 1 78 ? 16.291 -11.657 -10.951 1.00 57.12 78 ASP A N 1
ATOM 586 C CA . ASP A 1 78 ? 16.936 -10.377 -10.655 1.00 57.12 78 ASP A CA 1
ATOM 587 C C . ASP A 1 78 ? 15.814 -9.338 -10.446 1.00 57.12 78 ASP A C 1
ATOM 589 O O . ASP A 1 78 ? 14.945 -9.105 -11.293 1.00 57.12 78 ASP A O 1
ATOM 593 N N . ILE A 1 79 ? 15.765 -8.779 -9.239 1.00 59.12 79 ILE A N 1
ATOM 594 C CA . ILE A 1 79 ? 14.805 -7.737 -8.823 1.00 59.12 79 ILE A CA 1
ATOM 595 C C . ILE A 1 79 ? 15.532 -6.376 -8.761 1.00 59.12 79 ILE A C 1
ATOM 597 O O . ILE A 1 79 ? 14.981 -5.373 -8.311 1.00 59.12 79 ILE A O 1
ATOM 601 N N . SER A 1 80 ? 16.778 -6.327 -9.238 1.00 56.41 80 SER A N 1
ATOM 602 C CA . SER A 1 80 ? 17.654 -5.154 -9.241 1.00 56.41 80 SER A CA 1
ATOM 603 C C . SER A 1 80 ? 17.045 -3.946 -9.967 1.00 56.41 80 SER A C 1
ATO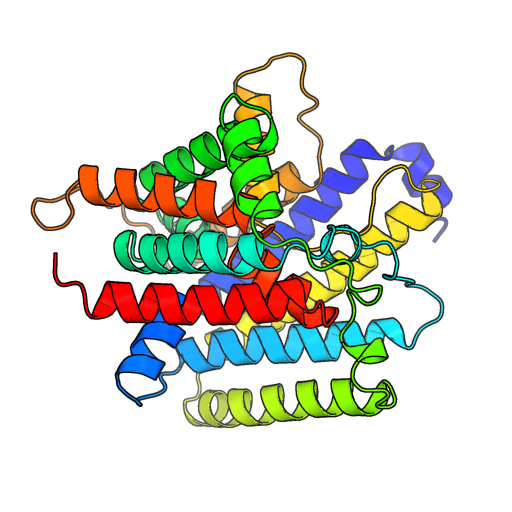M 605 O O . SER A 1 80 ? 17.200 -2.821 -9.497 1.00 56.41 80 SER A O 1
ATOM 607 N N . GLU A 1 81 ? 16.253 -4.164 -11.022 1.00 55.22 81 GLU A N 1
ATOM 608 C CA . GLU A 1 81 ? 15.569 -3.104 -11.786 1.00 55.22 81 GLU A CA 1
ATOM 609 C C . GLU A 1 81 ? 14.178 -2.717 -11.251 1.00 55.22 81 GLU A C 1
ATOM 611 O O . GLU A 1 81 ? 13.428 -1.989 -11.906 1.00 55.22 81 GLU A O 1
ATOM 616 N N . ALA A 1 82 ? 13.766 -3.199 -10.075 1.00 57.69 82 ALA A N 1
ATOM 617 C CA . ALA A 1 82 ? 12.444 -2.871 -9.553 1.00 57.69 82 ALA A CA 1
ATOM 618 C C . ALA A 1 82 ? 12.231 -1.350 -9.455 1.00 57.69 82 ALA A C 1
ATOM 620 O O . ALA A 1 82 ? 13.055 -0.615 -8.911 1.00 57.69 82 ALA A O 1
ATOM 621 N N . GLN A 1 83 ? 11.062 -0.866 -9.890 1.00 58.56 83 GLN A N 1
ATOM 622 C CA . GLN A 1 83 ? 10.765 0.576 -9.926 1.00 58.56 83 GLN A CA 1
ATOM 623 C C . GLN A 1 83 ? 10.864 1.257 -8.543 1.00 58.56 83 GLN A C 1
ATOM 625 O O . GLN A 1 83 ? 11.095 2.459 -8.451 1.00 58.56 83 GLN A O 1
ATOM 630 N N . ILE A 1 84 ? 10.690 0.496 -7.457 1.00 56.91 84 ILE A N 1
ATOM 631 C CA . ILE A 1 84 ? 10.823 0.984 -6.073 1.00 56.91 84 ILE A CA 1
ATOM 632 C C . ILE A 1 84 ? 12.296 1.263 -5.705 1.00 56.91 84 ILE A C 1
ATOM 634 O O . ILE A 1 84 ? 12.564 2.075 -4.824 1.00 56.91 84 ILE A O 1
ATOM 638 N N . ILE A 1 85 ? 13.237 0.610 -6.389 1.00 55.25 85 ILE A N 1
ATOM 639 C CA . ILE A 1 85 ? 14.691 0.704 -6.193 1.00 55.25 85 ILE A CA 1
ATOM 640 C C . ILE A 1 85 ? 15.294 1.770 -7.119 1.00 55.25 85 ILE A C 1
ATOM 642 O O . ILE A 1 85 ? 16.211 2.479 -6.716 1.00 55.25 85 ILE A O 1
ATOM 646 N N . ALA A 1 86 ? 14.738 1.926 -8.325 1.00 49.75 86 ALA A N 1
ATOM 647 C CA . ALA A 1 86 ? 15.146 2.930 -9.313 1.00 49.75 86 ALA A CA 1
ATOM 648 C C . ALA A 1 86 ? 14.572 4.341 -9.060 1.00 49.75 86 ALA A C 1
ATOM 650 O O . ALA A 1 86 ? 14.836 5.265 -9.825 1.00 49.75 86 ALA A O 1
ATOM 651 N N . ALA A 1 87 ? 13.749 4.527 -8.022 1.00 55.16 87 ALA A N 1
ATOM 652 C CA . ALA A 1 87 ? 13.265 5.850 -7.647 1.00 55.16 87 ALA A CA 1
ATOM 653 C C . ALA A 1 87 ? 14.396 6.629 -6.957 1.00 55.16 87 ALA A C 1
ATOM 655 O O . ALA A 1 87 ? 14.758 6.284 -5.830 1.00 55.16 87 ALA A O 1
ATOM 656 N N . ASP A 1 88 ? 14.922 7.661 -7.631 1.00 54.44 88 ASP A N 1
ATOM 657 C CA . ASP A 1 88 ? 15.946 8.586 -7.122 1.00 54.44 88 ASP A CA 1
ATOM 658 C C . ASP A 1 88 ? 15.764 8.857 -5.622 1.00 54.44 88 ASP A C 1
ATOM 660 O O . ASP A 1 88 ? 14.666 9.220 -5.173 1.00 54.44 88 ASP A O 1
ATOM 664 N N . ALA A 1 89 ? 16.836 8.664 -4.847 1.00 56.94 89 ALA A N 1
ATOM 665 C CA . ALA A 1 89 ? 16.851 8.695 -3.384 1.00 56.94 89 ALA A CA 1
ATOM 666 C C . ALA A 1 89 ? 16.667 10.116 -2.809 1.00 56.94 89 ALA A C 1
ATOM 668 O O . ALA A 1 89 ? 17.505 10.670 -2.103 1.00 56.94 89 ALA A O 1
ATOM 669 N N . SER A 1 90 ? 15.516 10.720 -3.090 1.00 68.31 90 SER A N 1
ATOM 670 C CA . SER A 1 90 ? 15.015 11.888 -2.377 1.00 68.31 90 SER A CA 1
ATOM 671 C C . SER A 1 90 ? 14.540 11.458 -0.992 1.00 68.31 90 SER A C 1
ATOM 673 O O . SER A 1 90 ? 13.615 10.660 -0.869 1.00 68.31 90 SER A O 1
ATOM 675 N N . LEU A 1 91 ? 15.149 11.984 0.073 1.00 79.00 91 LEU A N 1
ATOM 676 C CA . LEU A 1 91 ? 14.746 11.664 1.447 1.00 79.00 91 LEU A CA 1
ATOM 677 C C . LEU A 1 91 ? 13.495 12.458 1.860 1.00 79.00 91 LEU A C 1
ATOM 679 O O . LEU A 1 91 ? 12.673 11.989 2.651 1.00 79.00 91 LEU A O 1
ATOM 683 N N . SER A 1 92 ? 13.317 13.656 1.297 1.00 85.25 92 SER A N 1
ATOM 684 C CA . SER A 1 92 ? 12.174 14.524 1.599 1.00 85.25 92 SER A CA 1
ATOM 685 C C . SER A 1 92 ? 10.837 13.923 1.161 1.00 85.25 92 SER A C 1
ATOM 687 O O . SER A 1 92 ? 9.850 14.056 1.886 1.00 85.25 92 SER A O 1
ATOM 689 N N . GLY A 1 93 ? 10.799 13.212 0.029 1.00 85.75 93 GLY A N 1
ATOM 690 C CA . GLY A 1 93 ? 9.591 12.560 -0.486 1.00 85.75 93 GLY A CA 1
ATOM 691 C C . GLY A 1 93 ? 8.991 11.536 0.494 1.00 85.75 93 GLY A C 1
ATOM 692 O O . GLY A 1 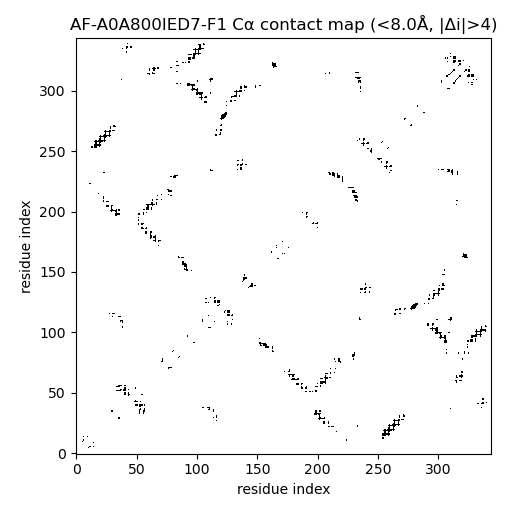93 ? 7.864 11.731 0.962 1.00 85.75 93 GLY A O 1
ATOM 693 N N . PRO A 1 94 ? 9.735 10.479 0.874 1.00 87.88 94 PRO A N 1
ATOM 694 C CA . PRO A 1 94 ? 9.349 9.500 1.891 1.00 87.88 94 PRO A CA 1
ATOM 695 C C . PRO A 1 94 ? 8.887 10.120 3.212 1.00 87.88 94 PRO A C 1
ATOM 697 O O . PRO A 1 94 ? 7.885 9.677 3.779 1.00 87.88 94 PRO A O 1
ATOM 700 N N . ILE A 1 95 ? 9.576 11.164 3.692 1.00 91.38 95 ILE A N 1
ATOM 701 C CA . ILE A 1 95 ? 9.247 11.810 4.968 1.00 91.38 95 ILE A CA 1
ATOM 702 C C . ILE A 1 95 ? 7.926 12.573 4.868 1.00 91.38 95 ILE A C 1
ATOM 704 O O . ILE A 1 95 ? 6.983 12.280 5.606 1.00 91.38 95 ILE A O 1
ATOM 708 N N . ILE A 1 96 ? 7.838 13.538 3.950 1.00 92.38 96 ILE A N 1
ATOM 709 C CA . ILE A 1 96 ? 6.668 14.414 3.819 1.00 92.38 96 ILE A CA 1
ATOM 710 C C . ILE A 1 96 ? 5.450 13.587 3.408 1.00 92.38 96 ILE A C 1
ATOM 712 O O . ILE A 1 96 ? 4.400 13.641 4.053 1.00 92.38 96 ILE A O 1
ATOM 716 N N . GLY A 1 97 ? 5.600 12.768 2.367 1.00 91.12 97 GLY A N 1
ATOM 717 C CA . GLY A 1 97 ? 4.518 11.940 1.857 1.00 91.12 97 GLY A CA 1
ATOM 718 C C . GLY A 1 97 ? 4.081 10.870 2.857 1.00 91.12 97 GLY A C 1
ATOM 719 O O . GLY A 1 97 ? 2.880 10.654 3.037 1.00 91.12 97 GLY A O 1
ATOM 720 N N . GLY A 1 98 ? 5.030 10.248 3.567 1.00 92.88 98 GLY A N 1
ATOM 721 C CA . GLY A 1 98 ? 4.745 9.249 4.592 1.00 92.88 98 GLY A CA 1
ATOM 722 C C . GLY A 1 98 ? 3.954 9.836 5.759 1.00 92.88 98 GLY A C 1
ATOM 723 O O . GLY A 1 98 ? 2.925 9.275 6.141 1.00 92.88 98 GLY A O 1
ATOM 724 N N . LEU A 1 99 ? 4.357 11.006 6.268 1.00 95.25 99 LEU A N 1
ATOM 725 C CA . LEU A 1 99 ? 3.634 11.713 7.331 1.00 95.25 99 LEU A CA 1
ATOM 726 C C . LEU A 1 99 ? 2.206 12.086 6.900 1.00 95.25 99 LEU A C 1
ATOM 728 O O . LEU A 1 99 ? 1.254 11.800 7.631 1.00 95.25 99 LEU A O 1
ATOM 732 N N . MET A 1 100 ? 2.039 12.657 5.699 1.00 95.06 100 MET A N 1
ATOM 733 C CA . MET A 1 100 ? 0.722 12.996 5.139 1.00 95.06 100 MET A CA 1
ATOM 734 C C . MET A 1 100 ? -0.170 11.757 4.986 1.00 95.06 100 MET A C 1
ATOM 736 O O . MET A 1 100 ? -1.340 11.771 5.382 1.00 95.06 100 MET A O 1
ATOM 740 N N . PHE A 1 101 ? 0.387 10.662 4.461 1.00 95.12 101 PHE A N 1
ATOM 741 C CA . PHE A 1 101 ? -0.332 9.405 4.278 1.00 95.12 101 PHE A CA 1
ATOM 742 C C . PHE A 1 101 ? -0.754 8.789 5.616 1.00 95.12 101 PHE A C 1
ATOM 744 O O . PHE A 1 101 ? -1.899 8.358 5.768 1.00 95.12 101 PHE A O 1
ATOM 751 N N . GLY A 1 102 ? 0.152 8.762 6.597 1.00 94.19 102 GLY A N 1
ATOM 752 C CA . GLY A 1 102 ? -0.114 8.278 7.951 1.00 94.19 102 GLY A CA 1
ATOM 753 C C . GLY A 1 102 ? -1.225 9.062 8.642 1.00 94.19 102 GLY A C 1
ATOM 754 O O . GLY A 1 102 ? -2.144 8.468 9.215 1.00 94.19 102 GLY A O 1
ATOM 755 N N . PHE A 1 103 ? -1.200 10.390 8.510 1.00 95.19 103 PHE A N 1
ATOM 756 C CA . PHE A 1 103 ? -2.236 11.252 9.064 1.00 95.19 103 PHE A CA 1
ATOM 757 C C . PHE A 1 103 ? -3.605 10.972 8.425 1.00 95.19 103 PHE A C 1
ATOM 759 O O . PHE A 1 103 ? -4.594 10.716 9.122 1.00 95.19 103 PHE A O 1
ATOM 766 N N . GLY A 1 104 ? -3.660 10.925 7.089 1.00 94.19 104 GLY A N 1
ATOM 767 C CA . GLY A 1 104 ? -4.884 10.615 6.349 1.00 94.19 104 GLY A CA 1
ATOM 768 C C . GLY A 1 104 ? -5.431 9.207 6.635 1.00 94.19 104 GLY A C 1
ATOM 769 O O . GLY A 1 104 ? -6.645 9.018 6.736 1.00 94.19 104 GLY A O 1
ATOM 770 N N . MET A 1 105 ? -4.565 8.217 6.867 1.00 94.75 105 MET A N 1
ATOM 771 C CA . MET A 1 105 ? -4.969 6.854 7.233 1.00 94.75 105 MET A CA 1
ATOM 772 C C . MET A 1 105 ? -5.752 6.810 8.552 1.00 94.75 105 MET A C 1
ATOM 774 O O . MET A 1 105 ? -6.769 6.116 8.664 1.00 94.75 105 MET A O 1
ATOM 778 N N . VAL A 1 106 ? -5.289 7.532 9.574 1.00 94.00 106 VAL A N 1
ATOM 779 C CA . VAL A 1 106 ? -5.985 7.594 10.867 1.00 94.00 106 VAL A CA 1
ATOM 780 C C . VAL A 1 106 ? -7.294 8.365 10.730 1.00 94.00 106 VAL A C 1
ATOM 782 O O . VAL A 1 106 ? -8.318 7.937 11.277 1.00 94.00 106 VAL A O 1
ATOM 785 N N . LEU A 1 107 ? -7.290 9.444 9.942 1.00 91.94 107 LEU A N 1
ATOM 786 C CA . LEU A 1 107 ? -8.459 10.283 9.714 1.00 91.94 107 LEU A CA 1
ATOM 787 C C . LEU A 1 107 ? -9.584 9.529 8.983 1.00 91.94 107 LEU A C 1
ATOM 789 O O . LEU A 1 107 ? -10.730 9.593 9.431 1.00 91.94 107 LEU A O 1
ATOM 793 N N . SER A 1 108 ? -9.258 8.749 7.947 1.00 90.69 108 SER A N 1
ATOM 794 C CA . SER A 1 108 ? -10.208 7.918 7.184 1.00 90.69 108 SER A CA 1
ATOM 795 C C . SER A 1 108 ? -10.531 6.564 7.827 1.00 90.69 108 SER A C 1
ATOM 797 O O . SER A 1 108 ? -11.355 5.807 7.314 1.00 90.69 108 SER A O 1
ATOM 799 N N . ARG A 1 109 ? -9.887 6.234 8.953 1.00 89.38 109 ARG A N 1
ATOM 800 C CA . ARG A 1 109 ? -10.036 4.965 9.685 1.00 89.38 109 ARG A CA 1
ATOM 801 C C . ARG A 1 109 ? -9.646 3.706 8.892 1.00 89.38 109 ARG A C 1
ATOM 803 O O . ARG A 1 109 ? -9.991 2.599 9.309 1.00 89.38 109 ARG A O 1
ATOM 810 N N . GLY A 1 110 ? -8.865 3.846 7.823 1.00 89.44 110 GLY A N 1
ATOM 811 C CA . GLY A 1 110 ? -8.374 2.735 7.011 1.00 89.44 110 GLY A CA 1
ATOM 812 C C . GLY A 1 110 ? -7.209 3.153 6.115 1.00 89.44 110 GLY A C 1
ATOM 813 O O . GLY A 1 110 ? -7.124 4.297 5.690 1.00 89.44 110 GLY A O 1
ATOM 814 N N . CYS A 1 111 ? -6.296 2.227 5.823 1.00 89.00 111 CYS A N 1
ATOM 815 C CA . CYS A 1 111 ? -5.276 2.429 4.790 1.00 89.00 111 CYS A CA 1
ATOM 816 C C . CYS A 1 111 ? -5.830 2.091 3.397 1.00 89.00 111 CYS A C 1
ATOM 818 O O . CYS A 1 111 ? -6.929 1.553 3.291 1.00 89.00 111 CYS A O 1
ATOM 820 N N . SER A 1 112 ? -5.075 2.374 2.331 1.00 88.69 112 SER A N 1
ATOM 821 C CA . SER A 1 112 ? -5.523 2.190 0.939 1.00 88.69 112 SER A CA 1
ATOM 822 C C . SER A 1 112 ? -6.116 0.800 0.663 1.00 88.69 112 SER A C 1
ATOM 824 O O . SER A 1 112 ? -7.236 0.702 0.167 1.00 88.69 112 SER A O 1
ATOM 826 N N . SER A 1 113 ? -5.425 -0.270 1.065 1.00 90.56 113 SER A N 1
ATOM 827 C CA . SER A 1 113 ? -5.914 -1.647 0.908 1.00 90.56 113 SER A CA 1
ATOM 828 C C . SER A 1 113 ? -7.174 -1.925 1.729 1.00 90.56 113 SER A C 1
ATOM 830 O O . SER A 1 113 ? -8.112 -2.552 1.243 1.00 90.56 113 SER A O 1
ATOM 832 N N . ARG A 1 114 ? -7.238 -1.421 2.968 1.00 92.12 114 ARG A N 1
ATOM 833 C CA . ARG A 1 114 ? -8.403 -1.604 3.840 1.00 92.12 114 ARG A CA 1
ATOM 834 C C . ARG A 1 114 ? -9.626 -0.849 3.328 1.00 92.12 114 ARG A C 1
ATOM 836 O O . ARG A 1 114 ? -10.717 -1.397 3.418 1.00 92.12 114 ARG A O 1
ATOM 843 N N . GLN A 1 115 ? -9.460 0.370 2.807 1.00 92.81 115 GLN A N 1
ATOM 844 C CA . GLN A 1 115 ? -10.563 1.110 2.189 1.00 92.81 115 GLN A CA 1
ATOM 845 C C . GLN A 1 115 ? -11.135 0.306 1.028 1.00 92.81 115 GLN A C 1
ATOM 847 O O . GLN A 1 115 ? -12.339 0.102 0.971 1.00 92.81 115 GLN A O 1
ATOM 852 N N . PHE A 1 116 ? -10.271 -0.244 0.177 1.00 91.31 116 PHE A N 1
ATOM 853 C CA . PHE A 1 116 ? -10.707 -1.031 -0.967 1.00 91.31 116 PHE A CA 1
ATOM 854 C C . PHE A 1 116 ? -11.492 -2.296 -0.572 1.00 91.31 116 PHE A C 1
ATOM 856 O O . PHE A 1 116 ? -12.572 -2.545 -1.098 1.00 91.31 116 PHE A O 1
ATOM 863 N N . VAL A 1 117 ? -11.027 -3.032 0.443 1.00 91.88 117 VAL A N 1
ATOM 864 C CA . VAL A 1 117 ? -11.757 -4.189 1.001 1.00 91.88 117 VAL A CA 1
ATOM 865 C C . VAL A 1 117 ? -13.103 -3.783 1.626 1.00 91.88 117 VAL A C 1
ATOM 867 O O . VAL A 1 117 ? -14.089 -4.502 1.497 1.00 91.88 117 VAL A O 1
ATOM 870 N N . LEU A 1 118 ? -13.176 -2.630 2.301 1.00 90.94 118 LEU A N 1
ATOM 871 C CA . LEU A 1 118 ? -14.419 -2.137 2.913 1.00 90.94 118 LEU A CA 1
ATOM 872 C C . LEU A 1 118 ? -15.460 -1.682 1.879 1.00 90.94 118 LEU A C 1
ATOM 874 O O . LEU A 1 118 ? -16.661 -1.754 2.146 1.00 90.94 118 LEU A O 1
ATOM 878 N N . ILE A 1 119 ? -15.022 -1.238 0.699 1.00 92.56 119 ILE A N 1
ATOM 879 C CA . ILE A 1 119 ? -15.928 -0.945 -0.418 1.00 92.56 119 ILE A CA 1
ATOM 880 C C . ILE A 1 119 ? -16.665 -2.219 -0.829 1.00 92.56 119 ILE A C 1
ATOM 882 O O . ILE A 1 119 ? -17.887 -2.194 -0.965 1.00 92.56 119 ILE A O 1
ATOM 886 N N . ALA A 1 120 ? -15.951 -3.341 -0.937 1.00 89.38 120 ALA A N 1
ATOM 887 C CA . ALA A 1 120 ? -16.542 -4.629 -1.293 1.00 89.38 120 ALA A CA 1
ATOM 888 C C . ALA A 1 120 ? -17.542 -5.150 -0.244 1.00 89.38 120 ALA A C 1
ATOM 890 O O . ALA A 1 120 ? -18.473 -5.874 -0.586 1.00 89.38 120 ALA A O 1
ATOM 891 N N . SER A 1 121 ? -17.403 -4.742 1.024 1.00 87.75 121 SER A N 1
ATOM 892 C CA . SER A 1 121 ? -18.363 -5.069 2.087 1.00 87.75 121 SER A CA 1
ATOM 893 C C . SER A 1 121 ? -19.561 -4.105 2.181 1.00 87.75 121 SER A C 1
ATOM 895 O O . SER A 1 121 ? -20.389 -4.264 3.078 1.00 87.75 121 SER A O 1
ATOM 897 N N . GLY A 1 122 ? -19.662 -3.099 1.300 1.00 88.19 122 GLY A N 1
ATOM 898 C CA . GLY A 1 122 ? -20.796 -2.164 1.231 1.00 88.19 122 GLY A CA 1
ATOM 899 C C . GLY A 1 122 ? -20.617 -0.825 1.964 1.00 88.19 122 GLY A C 1
ATOM 900 O O . GLY A 1 122 ? -21.593 -0.114 2.199 1.00 88.19 122 GLY A O 1
ATOM 901 N N . ASN A 1 123 ? -19.400 -0.431 2.348 1.00 91.25 123 ASN A N 1
ATOM 902 C CA . ASN A 1 123 ? -19.184 0.841 3.046 1.00 91.25 123 ASN A CA 1
ATOM 903 C C . ASN A 1 123 ? -19.020 2.015 2.055 1.00 91.25 123 ASN A C 1
ATOM 905 O O . ASN A 1 123 ? -18.008 2.139 1.361 1.00 91.25 123 ASN A O 1
ATOM 909 N N . LEU A 1 124 ? -20.004 2.924 2.011 1.00 90.19 124 LEU A N 1
ATOM 910 C CA . LEU A 1 124 ? -19.975 4.094 1.121 1.00 90.19 124 LEU A CA 1
ATOM 911 C C . LEU A 1 124 ? -18.911 5.114 1.545 1.00 90.19 124 LEU A C 1
ATOM 913 O O . LEU A 1 124 ? -18.378 5.836 0.705 1.00 90.19 124 LEU A O 1
ATOM 917 N N . ARG A 1 125 ? -18.558 5.166 2.835 1.00 91.38 125 ARG A N 1
ATOM 918 C CA . ARG A 1 125 ? -17.536 6.098 3.339 1.00 91.38 125 ARG A CA 1
ATOM 919 C C . ARG A 1 125 ? -16.168 5.761 2.761 1.00 91.38 125 ARG A C 1
ATOM 921 O O . ARG A 1 125 ? -15.469 6.652 2.286 1.00 91.38 125 ARG A O 1
ATOM 928 N N . SER A 1 126 ? -15.822 4.471 2.744 1.00 92.25 126 SER A N 1
ATOM 929 C CA . SER A 1 126 ? -14.574 3.993 2.144 1.00 92.25 126 SER A CA 1
ATOM 930 C C . SER A 1 126 ? -14.546 4.195 0.635 1.00 92.25 126 SER A C 1
ATOM 932 O O . SER A 1 126 ? -13.496 4.541 0.103 1.00 92.25 126 SER A O 1
ATOM 934 N N . LEU A 1 127 ? -15.694 4.050 -0.040 1.00 93.25 127 LEU A N 1
ATOM 935 C CA . LEU A 1 127 ? -15.812 4.326 -1.474 1.00 93.25 127 LEU A CA 1
ATOM 936 C C . LEU A 1 127 ? -15.477 5.782 -1.765 1.00 93.25 127 LEU A C 1
ATOM 938 O O . LEU A 1 127 ? -14.615 6.071 -2.590 1.00 93.25 127 LEU A O 1
ATOM 942 N N . PHE A 1 128 ? -16.103 6.691 -1.023 1.00 93.38 128 PHE A N 1
ATOM 943 C CA . PHE A 1 128 ? -15.872 8.113 -1.189 1.00 93.38 128 PHE A CA 1
ATOM 944 C C . PHE A 1 128 ? -14.407 8.496 -0.939 1.00 93.38 128 PHE A C 1
ATOM 946 O O . PHE A 1 128 ? -13.809 9.168 -1.776 1.00 93.38 128 PHE A O 1
ATOM 953 N N . THR A 1 129 ? -13.801 8.012 0.156 1.00 94.31 129 THR A N 1
ATOM 954 C CA . THR A 1 129 ? -12.371 8.240 0.447 1.00 94.31 129 THR A CA 1
ATOM 955 C C . THR A 1 129 ? -11.463 7.680 -0.636 1.00 94.31 129 THR A C 1
ATOM 957 O O . THR A 1 129 ? -10.485 8.323 -1.004 1.00 94.31 129 THR A O 1
ATOM 960 N N . PHE A 1 130 ? -11.754 6.478 -1.138 1.00 93.56 130 PHE A N 1
ATOM 961 C CA . PHE A 1 130 ? -10.922 5.831 -2.145 1.00 93.56 130 PHE A CA 1
ATOM 962 C C . PHE A 1 130 ? -10.990 6.555 -3.491 1.00 93.56 130 PHE A C 1
ATOM 964 O O . PHE A 1 130 ? -9.960 6.716 -4.136 1.00 93.56 130 PHE A O 1
ATOM 971 N N . ILE A 1 131 ? -12.163 7.064 -3.881 1.00 93.38 131 ILE A N 1
ATOM 972 C CA . ILE A 1 131 ? -12.304 7.918 -5.067 1.00 93.38 131 ILE A CA 1
ATOM 973 C C . ILE A 1 131 ? -11.488 9.200 -4.894 1.00 93.38 131 ILE A C 1
ATOM 975 O O . ILE A 1 131 ? -10.745 9.573 -5.799 1.00 93.38 131 ILE A O 1
ATOM 979 N N . THR A 1 132 ? -11.562 9.853 -3.726 1.00 94.25 132 THR A N 1
ATOM 980 C CA . THR A 1 132 ? -10.757 11.063 -3.481 1.00 94.25 132 THR A CA 1
ATOM 981 C C . THR A 1 132 ? -9.264 10.763 -3.525 1.00 94.25 132 THR A C 1
ATOM 983 O O . THR A 1 132 ? -8.511 11.518 -4.128 1.00 94.25 132 THR A O 1
ATOM 986 N N . PHE A 1 133 ? -8.852 9.649 -2.918 1.00 94.50 133 PHE A N 1
ATOM 987 C CA . PHE A 1 133 ? -7.486 9.137 -2.944 1.00 94.50 133 PHE A CA 1
ATOM 988 C C . PHE A 1 133 ? -6.991 8.883 -4.371 1.00 94.50 133 PHE A C 1
ATOM 990 O O . PHE A 1 133 ? -5.903 9.329 -4.725 1.00 94.50 133 PHE A O 1
ATOM 997 N N . ALA A 1 134 ? -7.784 8.195 -5.195 1.00 92.62 134 ALA A N 1
ATOM 998 C CA . ALA A 1 134 ? -7.440 7.899 -6.580 1.00 92.62 134 ALA A CA 1
ATOM 999 C C . ALA A 1 134 ? -7.329 9.183 -7.413 1.00 92.62 134 ALA A C 1
ATOM 1001 O O . ALA A 1 134 ? -6.393 9.327 -8.197 1.00 92.62 134 ALA A O 1
ATOM 1002 N N . LEU A 1 135 ? -8.240 10.138 -7.200 1.00 92.56 135 LEU A N 1
ATOM 1003 C CA . LEU A 1 135 ? -8.252 11.414 -7.910 1.00 92.56 135 LEU A CA 1
ATOM 1004 C C . LEU A 1 135 ? -7.018 12.253 -7.578 1.00 92.56 135 LEU A C 1
ATOM 1006 O O . LEU A 1 135 ? -6.322 12.710 -8.482 1.00 92.56 135 LEU A O 1
ATOM 1010 N N . THR A 1 136 ? -6.700 12.433 -6.295 1.00 92.50 136 THR A N 1
ATOM 1011 C CA . THR A 1 136 ? -5.515 13.208 -5.908 1.00 92.50 136 THR A CA 1
ATOM 1012 C C . THR A 1 136 ? -4.212 12.499 -6.248 1.00 92.50 136 THR A C 1
ATOM 1014 O O . THR A 1 136 ? -3.253 13.169 -6.628 1.00 92.50 136 THR A O 1
ATOM 1017 N N . ALA A 1 137 ? -4.174 11.164 -6.196 1.00 91.25 137 ALA A N 1
ATOM 1018 C CA . ALA A 1 137 ? -3.037 10.400 -6.694 1.00 91.25 137 ALA A CA 1
ATOM 1019 C C . ALA A 1 137 ? -2.846 10.606 -8.207 1.00 91.25 137 ALA A C 1
ATOM 1021 O O . ALA A 1 137 ? -1.729 10.865 -8.647 1.00 91.25 137 ALA A O 1
ATOM 1022 N N . GLN A 1 138 ? -3.919 10.576 -9.004 1.00 90.50 138 GLN A N 1
ATOM 1023 C CA . GLN A 1 138 ? -3.842 10.822 -10.447 1.00 90.50 138 GLN A CA 1
ATOM 1024 C C . GLN A 1 138 ? -3.361 12.244 -10.763 1.00 90.50 138 GLN A C 1
ATOM 1026 O O . GLN A 1 138 ? -2.501 12.428 -11.628 1.00 90.50 138 GLN A O 1
ATOM 1031 N N . LEU A 1 139 ? -3.845 13.244 -10.018 1.00 89.38 139 LEU A N 1
ATOM 1032 C CA . LEU A 1 139 ? -3.386 14.628 -10.156 1.00 89.38 139 LEU A CA 1
ATOM 1033 C C . LEU A 1 139 ? -1.892 14.794 -9.836 1.00 89.38 139 LEU A C 1
ATOM 1035 O O . LEU A 1 139 ? -1.243 15.647 -10.438 1.00 89.38 139 LEU A O 1
ATOM 1039 N N . ALA A 1 140 ? -1.345 13.989 -8.923 1.00 87.38 140 ALA A N 1
ATOM 1040 C CA . ALA A 1 140 ? 0.074 14.013 -8.568 1.00 87.38 140 ALA A CA 1
ATOM 1041 C C . ALA A 1 140 ? 0.963 13.166 -9.495 1.00 87.38 140 ALA A C 1
ATOM 1043 O O . ALA A 1 140 ? 2.137 13.491 -9.665 1.00 87.38 140 ALA A O 1
ATOM 1044 N N . TYR A 1 141 ? 0.436 12.092 -10.095 1.00 83.44 141 TYR A N 1
ATOM 1045 C CA . TYR A 1 141 ? 1.191 11.262 -11.040 1.00 83.44 141 TYR A CA 1
ATOM 1046 C C . TYR A 1 141 ? 1.348 11.919 -12.411 1.00 83.44 141 TYR A C 1
ATOM 1048 O O . TYR A 1 141 ? 2.454 11.925 -12.941 1.00 83.44 141 TYR A O 1
ATOM 1056 N N . GLY A 1 142 ? 0.263 12.447 -12.983 1.00 77.69 142 GLY A N 1
ATOM 1057 C CA . GLY A 1 142 ? 0.261 12.995 -14.346 1.00 77.69 142 GLY A CA 1
ATOM 1058 C C . GLY A 1 142 ? -0.545 14.280 -14.516 1.00 77.69 142 GLY A C 1
ATOM 1059 O O . GLY A 1 142 ? -0.786 14.698 -15.642 1.00 77.69 142 GLY A O 1
ATOM 1060 N N . GLY A 1 143 ? -1.007 14.887 -13.421 1.00 81.25 143 GLY A N 1
ATOM 1061 C CA . GLY A 1 143 ? -1.778 16.128 -13.453 1.00 81.25 143 GLY A CA 1
ATOM 1062 C C . GLY A 1 143 ? -0.974 17.363 -13.047 1.00 81.25 143 GLY A C 1
ATOM 1063 O O . GLY A 1 143 ? 0.257 17.378 -13.025 1.00 81.25 143 GLY A O 1
ATOM 1064 N N . GLN A 1 144 ? -1.700 18.418 -12.677 1.00 85.25 144 GLN A N 1
ATOM 1065 C CA . GLN A 1 144 ? -1.140 19.724 -12.306 1.00 85.25 144 GLN A CA 1
ATOM 1066 C C . GLN A 1 144 ? -0.302 19.697 -11.014 1.00 85.25 144 GLN A C 1
ATOM 1068 O O . GLN A 1 144 ? 0.503 20.595 -10.783 1.00 85.25 144 GLN A O 1
ATOM 1073 N N . LEU A 1 145 ? -0.456 18.667 -10.172 1.00 85.12 145 LEU A N 1
ATOM 1074 C CA . LEU A 1 145 ? 0.268 18.544 -8.899 1.00 85.12 145 LEU A CA 1
ATOM 1075 C C . LEU A 1 145 ? 1.637 17.863 -9.060 1.00 85.12 145 LEU A C 1
ATOM 1077 O O . LEU A 1 145 ? 2.350 17.687 -8.075 1.00 85.12 145 LEU A O 1
ATOM 1081 N N . THR A 1 146 ? 2.035 17.523 -10.288 1.00 84.25 146 THR A N 1
ATOM 1082 C CA . THR A 1 146 ? 3.372 16.994 -10.608 1.00 84.25 146 THR A CA 1
ATOM 1083 C C . THR A 1 146 ? 4.485 17.970 -10.228 1.00 84.25 146 THR A C 1
ATOM 1085 O O . THR A 1 146 ? 5.474 17.557 -9.630 1.00 84.25 146 THR A O 1
ATOM 1088 N N . SER A 1 147 ? 4.306 19.275 -10.469 1.00 85.12 147 SER A N 1
ATOM 1089 C CA . SER A 1 147 ? 5.275 20.295 -10.040 1.00 85.12 147 SER A CA 1
ATOM 1090 C C . SER A 1 147 ? 5.443 20.314 -8.521 1.00 85.12 147 SER A C 1
ATOM 1092 O O . SER A 1 147 ? 6.561 20.412 -8.025 1.00 85.12 147 SER A O 1
ATOM 1094 N N . LEU A 1 148 ? 4.339 20.200 -7.778 1.00 82.81 148 LEU A N 1
ATOM 1095 C CA . LEU A 1 148 ? 4.362 20.191 -6.316 1.00 82.81 148 LEU A CA 1
ATOM 1096 C C . LEU A 1 148 ? 5.029 18.920 -5.785 1.00 82.81 148 LEU A C 1
ATOM 1098 O O . LEU A 1 148 ? 5.812 18.984 -4.842 1.00 82.81 148 LEU A O 1
ATOM 1102 N N . ARG A 1 149 ? 4.763 17.774 -6.420 1.00 82.94 149 ARG A N 1
ATOM 1103 C CA . ARG A 1 149 ? 5.452 16.514 -6.134 1.00 82.94 149 ARG A CA 1
ATOM 1104 C C . ARG A 1 149 ? 6.960 16.659 -6.342 1.00 82.94 149 ARG A C 1
ATOM 1106 O O . ARG A 1 149 ? 7.708 16.329 -5.431 1.00 82.94 149 ARG A O 1
ATOM 1113 N N . ASN A 1 150 ? 7.396 17.164 -7.492 1.00 83.12 150 ASN A N 1
ATOM 1114 C CA . ASN A 1 150 ? 8.821 17.303 -7.791 1.00 83.12 150 ASN A CA 1
ATOM 1115 C C . ASN A 1 150 ? 9.490 18.277 -6.818 1.00 83.12 150 ASN A C 1
ATOM 1117 O O . ASN A 1 150 ? 10.519 17.945 -6.252 1.00 83.12 150 ASN A O 1
ATOM 1121 N N . GLN A 1 151 ? 8.859 19.415 -6.510 1.00 85.38 151 GLN A N 1
ATOM 1122 C CA . GLN A 1 151 ? 9.358 20.335 -5.482 1.00 85.38 151 GLN A CA 1
ATOM 1123 C C . GLN A 1 151 ? 9.488 19.654 -4.116 1.00 85.38 151 GLN A C 1
ATOM 1125 O O . GLN A 1 151 ? 10.513 19.814 -3.461 1.00 85.38 151 GLN A O 1
ATOM 1130 N N . ALA A 1 152 ? 8.485 18.867 -3.706 1.00 82.38 152 ALA A N 1
ATOM 1131 C CA . ALA A 1 152 ? 8.504 18.104 -2.458 1.00 82.38 152 ALA A CA 1
ATOM 1132 C C . ALA A 1 152 ? 9.645 17.067 -2.416 1.00 82.38 152 ALA A C 1
ATOM 1134 O O . ALA A 1 152 ? 10.259 16.855 -1.368 1.00 82.38 152 ALA A O 1
ATOM 1135 N N . GLN A 1 153 ? 9.940 16.427 -3.549 1.00 80.50 153 GLN A N 1
ATOM 1136 C CA . GLN A 1 153 ? 11.026 15.452 -3.693 1.00 80.50 153 GLN A CA 1
ATOM 1137 C C . GLN A 1 153 ? 12.405 16.129 -3.822 1.00 80.50 153 GLN A C 1
ATOM 1139 O O . GLN A 1 153 ? 13.404 15.572 -3.377 1.00 80.50 153 GLN A O 1
ATOM 1144 N N . ASP A 1 154 ? 12.460 17.363 -4.318 1.00 82.25 154 ASP A N 1
ATOM 1145 C CA . ASP A 1 154 ? 13.714 18.072 -4.583 1.00 82.25 154 ASP A CA 1
ATOM 1146 C C . ASP A 1 154 ? 14.246 18.868 -3.383 1.00 82.25 154 ASP A C 1
ATOM 1148 O O . ASP A 1 154 ? 15.422 19.227 -3.379 1.00 82.25 154 ASP A O 1
ATOM 1152 N N . LEU A 1 155 ? 13.436 19.105 -2.336 1.00 79.31 155 LEU A N 1
ATOM 1153 C CA . LEU A 1 155 ? 13.892 19.808 -1.120 1.00 79.31 155 LEU A CA 1
ATOM 1154 C C . LEU A 1 155 ? 15.114 19.148 -0.477 1.00 79.31 155 LEU A C 1
ATOM 1156 O O . LEU A 1 155 ? 15.960 19.842 0.083 1.00 79.31 155 LEU A O 1
ATOM 1160 N N . TRP A 1 156 ? 15.177 17.816 -0.511 1.00 73.25 156 TRP A N 1
ATOM 1161 C CA . TRP A 1 156 ? 16.284 17.067 0.067 1.00 73.25 156 TRP A CA 1
ATOM 1162 C C . TRP A 1 156 ? 16.615 15.849 -0.791 1.00 73.25 156 TRP A C 1
ATOM 1164 O O . TRP A 1 156 ? 16.358 14.694 -0.432 1.00 73.25 156 TRP A O 1
ATOM 1174 N N . ARG A 1 157 ? 17.193 16.140 -1.958 1.00 68.69 157 ARG A N 1
ATOM 1175 C CA . ARG A 1 157 ? 17.948 15.163 -2.736 1.00 68.69 157 ARG A CA 1
ATOM 1176 C C . ARG A 1 157 ? 19.269 14.905 -2.030 1.00 68.69 157 ARG A C 1
ATOM 1178 O O . ARG A 1 157 ? 20.082 15.811 -1.876 1.00 68.69 157 ARG A O 1
ATOM 1185 N N . LEU A 1 158 ? 19.454 13.676 -1.573 1.00 63.19 158 LEU A N 1
ATOM 1186 C CA . LEU A 1 158 ? 20.787 13.178 -1.302 1.00 63.19 158 LEU A CA 1
ATOM 1187 C C . LEU A 1 158 ? 21.144 12.266 -2.470 1.00 63.19 158 LEU A C 1
ATOM 1189 O O . LEU A 1 158 ? 20.427 11.302 -2.731 1.00 63.19 158 LEU A O 1
ATOM 1193 N N . ASP A 1 159 ? 22.247 12.563 -3.148 1.00 56.69 159 ASP A N 1
ATOM 1194 C CA . ASP A 1 159 ? 22.817 11.708 -4.190 1.00 56.69 159 ASP A CA 1
ATOM 1195 C C . ASP A 1 159 ? 23.473 10.479 -3.536 1.00 56.69 159 ASP A C 1
ATOM 1197 O O . ASP A 1 159 ? 24.689 10.293 -3.578 1.00 56.69 159 ASP A O 1
ATOM 1201 N N . TRP A 1 160 ? 22.683 9.662 -2.829 1.00 54.47 160 TRP A N 1
ATOM 1202 C CA . TRP A 1 160 ? 23.161 8.377 -2.336 1.00 54.47 160 TRP A CA 1
ATOM 1203 C C . TRP A 1 160 ? 23.254 7.415 -3.520 1.00 54.47 160 TRP A C 1
ATOM 1205 O O . TRP A 1 160 ? 22.247 7.191 -4.192 1.00 54.47 160 TRP A O 1
ATOM 1215 N N . PRO A 1 161 ? 24.417 6.788 -3.751 1.00 51.97 161 PRO A N 1
ATOM 1216 C CA . PRO A 1 161 ? 24.562 5.768 -4.785 1.00 51.97 161 PRO A CA 1
ATOM 1217 C C . PRO A 1 161 ? 23.823 4.461 -4.445 1.00 51.97 161 PRO A C 1
ATOM 1219 O O . PRO A 1 161 ? 23.777 3.561 -5.275 1.00 51.97 161 PRO A O 1
ATOM 1222 N N . THR A 1 162 ? 23.258 4.336 -3.237 1.00 51.84 162 THR A N 1
ATOM 1223 C CA . THR A 1 162 ? 22.746 3.081 -2.679 1.00 51.84 162 THR A CA 1
ATOM 1224 C C . THR A 1 162 ? 21.256 3.179 -2.334 1.00 51.84 162 THR A C 1
ATOM 1226 O O . THR A 1 162 ? 20.853 3.779 -1.338 1.00 51.84 162 THR A O 1
ATOM 1229 N N . SER A 1 163 ? 20.397 2.574 -3.159 1.00 58.91 163 SER A N 1
ATOM 1230 C CA . SER A 1 163 ? 18.945 2.493 -2.918 1.00 58.91 163 SER A CA 1
ATOM 1231 C C . SER A 1 163 ? 18.519 1.216 -2.175 1.00 58.91 163 SER A C 1
ATOM 1233 O O . SER A 1 163 ? 17.397 1.137 -1.654 1.00 58.91 163 SER A O 1
ATOM 1235 N N . GLN A 1 164 ? 19.426 0.240 -2.057 1.00 62.09 164 GLN A N 1
ATOM 1236 C CA . GLN A 1 164 ? 19.217 -1.025 -1.354 1.00 62.09 164 GLN A CA 1
ATOM 1237 C C . GLN A 1 164 ? 19.990 -1.071 -0.029 1.00 62.09 164 GLN A C 1
ATOM 1239 O O . GLN A 1 164 ? 21.132 -0.627 0.072 1.00 62.09 164 GLN 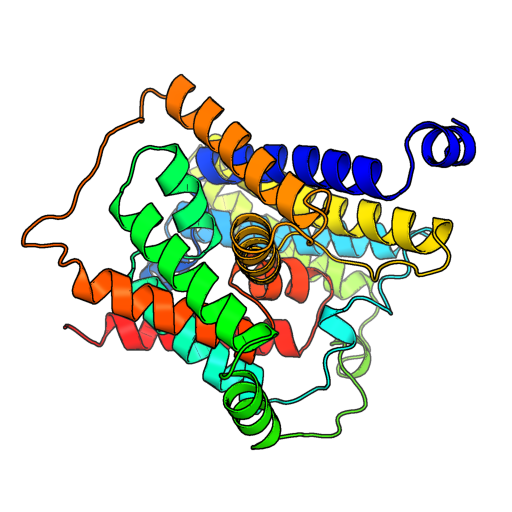A O 1
ATOM 1244 N N . LEU A 1 165 ? 19.372 -1.649 1.006 1.00 61.09 165 LEU A N 1
ATOM 1245 C CA . LEU A 1 165 ? 19.983 -1.766 2.338 1.00 61.09 165 LEU A CA 1
ATOM 1246 C C . LEU A 1 165 ? 21.253 -2.645 2.351 1.00 61.09 165 LEU A C 1
ATOM 1248 O O . LEU A 1 165 ? 22.070 -2.500 3.260 1.00 61.09 165 LEU A O 1
ATOM 1252 N N . TYR A 1 166 ? 21.411 -3.532 1.359 1.00 58.12 166 TYR A N 1
ATOM 1253 C CA . TYR A 1 166 ? 22.543 -4.458 1.216 1.00 58.12 166 TYR A CA 1
ATOM 1254 C C . TYR A 1 166 ? 23.887 -3.736 1.028 1.00 58.12 166 TYR A C 1
ATOM 1256 O O . TYR A 1 166 ? 24.912 -4.190 1.529 1.00 58.12 166 TYR A O 1
ATOM 1264 N N . ASP A 1 167 ? 23.875 -2.569 0.381 1.00 58.22 167 ASP A N 1
ATOM 1265 C CA . ASP A 1 167 ? 25.095 -1.795 0.133 1.00 58.22 167 ASP A CA 1
ATOM 1266 C C . ASP A 1 167 ? 25.514 -0.948 1.347 1.00 58.22 167 ASP A C 1
ATOM 1268 O O . ASP A 1 167 ? 26.676 -0.570 1.483 1.00 58.22 167 ASP A O 1
ATOM 1272 N N . VAL A 1 168 ? 24.571 -0.640 2.246 1.00 60.25 168 VAL A N 1
ATOM 1273 C CA . VAL A 1 168 ? 24.819 0.159 3.462 1.00 60.25 168 VAL A CA 1
ATOM 1274 C C . VAL A 1 168 ? 25.259 -0.731 4.626 1.00 60.25 168 VAL A C 1
ATOM 1276 O O . VAL A 1 168 ? 26.098 -0.338 5.435 1.00 60.25 168 VAL A O 1
ATOM 1279 N N . LEU A 1 169 ? 24.704 -1.941 4.711 1.00 59.62 169 LEU A N 1
ATOM 1280 C CA . LEU A 1 169 ? 25.105 -2.978 5.654 1.00 59.62 169 LEU A CA 1
ATOM 1281 C C . LEU A 1 169 ? 25.498 -4.219 4.837 1.00 59.62 169 LEU A C 1
ATOM 1283 O O . LEU A 1 169 ? 24.597 -4.959 4.442 1.00 59.62 169 LEU A O 1
ATOM 1287 N N . PRO A 1 170 ? 26.800 -4.491 4.610 1.00 59.69 170 PRO A N 1
ATOM 1288 C CA . PRO A 1 170 ? 27.255 -5.673 3.880 1.00 59.69 170 PRO A CA 1
ATOM 1289 C C . PRO A 1 170 ? 27.090 -6.931 4.749 1.00 59.69 170 PRO A C 1
ATOM 1291 O O . PRO A 1 170 ? 28.055 -7.553 5.192 1.00 59.69 170 PRO A O 1
ATOM 1294 N N . LEU A 1 171 ? 25.845 -7.288 5.063 1.00 61.19 171 LEU A N 1
ATOM 1295 C CA . LEU A 1 171 ? 25.489 -8.568 5.650 1.00 61.19 171 LEU A CA 1
ATOM 1296 C C . LEU A 1 171 ? 25.149 -9.539 4.529 1.00 61.19 171 LEU A C 1
ATOM 1298 O O . LEU A 1 171 ? 24.388 -9.213 3.623 1.00 61.19 171 LEU A O 1
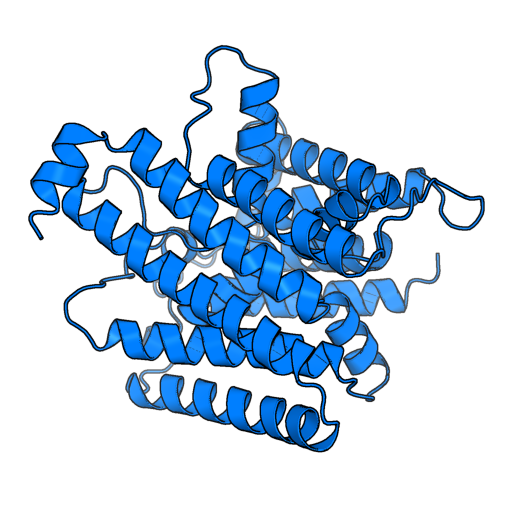ATOM 1302 N N . ALA A 1 172 ? 25.654 -10.769 4.638 1.00 64.19 172 ALA A N 1
ATOM 1303 C CA . ALA A 1 172 ? 25.269 -11.843 3.732 1.00 64.19 172 ALA A CA 1
ATOM 1304 C C . ALA A 1 172 ? 23.737 -11.986 3.694 1.00 64.19 172 ALA A C 1
ATOM 1306 O O . ALA A 1 172 ? 23.091 -11.940 4.745 1.00 64.19 172 ALA A O 1
ATOM 1307 N N . GLN A 1 173 ? 23.181 -12.214 2.502 1.00 65.81 173 GLN A N 1
ATOM 1308 C CA . GLN A 1 173 ? 21.743 -12.348 2.211 1.00 65.81 173 GLN A CA 1
ATOM 1309 C C . GLN A 1 173 ? 20.993 -13.295 3.175 1.00 65.81 173 GLN A C 1
ATOM 1311 O O . GLN A 1 173 ? 19.819 -13.090 3.490 1.00 65.81 173 GLN A O 1
ATOM 1316 N N . SER A 1 174 ? 21.694 -14.285 3.738 1.00 69.25 174 SER A N 1
ATOM 1317 C CA . SER A 1 174 ? 21.200 -15.192 4.781 1.00 69.25 174 SER A CA 1
ATOM 1318 C C . SER A 1 174 ? 20.721 -14.486 6.060 1.00 69.25 174 SER A C 1
ATOM 1320 O O . SER A 1 174 ? 19.752 -14.934 6.672 1.00 69.25 174 SER A O 1
ATOM 1322 N N . HIS A 1 175 ? 21.321 -13.361 6.455 1.00 75.94 175 HIS A N 1
ATOM 1323 C CA . HIS A 1 175 ? 20.929 -12.622 7.661 1.00 75.94 175 HIS A CA 1
ATOM 1324 C C . HIS A 1 175 ? 19.553 -11.973 7.518 1.00 75.94 175 HIS A C 1
ATOM 1326 O O . HIS A 1 175 ? 18.771 -11.968 8.467 1.00 75.94 175 HIS A O 1
ATOM 1332 N N . TYR A 1 176 ? 19.213 -11.480 6.329 1.00 75.06 176 TYR A N 1
ATOM 1333 C CA . TYR A 1 176 ? 17.901 -10.887 6.083 1.00 75.06 176 TYR A CA 1
ATOM 1334 C C . TYR A 1 176 ? 16.792 -11.944 6.060 1.00 75.06 176 TYR A C 1
ATOM 1336 O O . TYR A 1 176 ? 15.713 -11.708 6.605 1.00 75.06 176 TYR A O 1
ATOM 1344 N N . ALA A 1 177 ? 17.076 -13.148 5.553 1.00 77.62 177 ALA A N 1
ATOM 1345 C CA . ALA A 1 177 ? 16.165 -14.285 5.681 1.00 77.62 177 ALA A CA 1
ATOM 1346 C C . ALA A 1 177 ? 15.929 -14.670 7.157 1.00 77.62 177 ALA A C 1
ATOM 1348 O O . ALA A 1 177 ? 14.791 -14.931 7.553 1.00 77.62 177 ALA A O 1
ATOM 1349 N N . ILE A 1 178 ? 16.975 -14.630 7.996 1.00 81.25 178 ILE A N 1
ATOM 1350 C CA . ILE A 1 178 ? 16.863 -14.866 9.446 1.00 81.25 178 ILE A CA 1
ATOM 1351 C C . ILE A 1 178 ? 16.003 -13.786 10.113 1.00 81.25 178 ILE A C 1
ATOM 1353 O O . ILE A 1 178 ? 15.134 -14.119 10.916 1.00 81.25 178 ILE A O 1
ATOM 1357 N N . VAL A 1 179 ? 16.175 -12.508 9.758 1.00 83.56 179 VAL A N 1
ATOM 1358 C CA . VAL A 1 179 ? 15.322 -11.417 10.266 1.00 83.56 179 VAL A CA 1
ATOM 1359 C C . VAL A 1 179 ? 13.854 -11.665 9.911 1.00 83.56 179 VAL A C 1
ATOM 1361 O O . VAL A 1 179 ? 12.990 -11.569 10.784 1.00 83.56 179 VAL A O 1
ATOM 1364 N N . GLY A 1 180 ? 13.565 -12.056 8.666 1.00 81.00 180 GLY A N 1
ATOM 1365 C CA . GLY A 1 180 ? 12.217 -12.453 8.250 1.00 81.00 180 GLY A CA 1
ATOM 1366 C C . GLY A 1 180 ? 11.664 -13.599 9.092 1.00 81.00 180 GLY A C 1
ATOM 1367 O O . GLY A 1 180 ? 10.546 -13.512 9.598 1.00 81.00 180 GLY A O 1
ATOM 1368 N N . LEU A 1 181 ? 12.471 -14.636 9.325 1.00 86.12 181 LEU A N 1
ATOM 1369 C CA . LEU A 1 181 ? 12.089 -15.804 10.119 1.00 86.12 181 LEU A CA 1
ATOM 1370 C C . LEU A 1 181 ? 11.801 -15.441 11.579 1.00 86.12 181 LEU A C 1
ATOM 1372 O O . LEU A 1 181 ? 10.810 -15.906 12.141 1.00 86.12 181 LEU A O 1
ATOM 1376 N N . VAL A 1 182 ? 12.609 -14.567 12.180 1.00 87.81 182 VAL A N 1
ATOM 1377 C CA . VAL A 1 182 ? 12.390 -14.060 13.541 1.00 87.81 182 VAL A CA 1
ATOM 1378 C C . VAL A 1 182 ? 11.083 -13.271 13.621 1.00 87.81 182 VAL A C 1
ATOM 1380 O O . VAL A 1 182 ? 10.287 -13.506 14.531 1.00 87.81 182 VAL A O 1
ATOM 1383 N N . ILE A 1 183 ? 10.809 -12.387 12.657 1.00 86.38 183 ILE A N 1
ATOM 1384 C CA . ILE A 1 183 ? 9.555 -11.618 12.612 1.00 86.38 183 ILE A CA 1
ATOM 1385 C C . ILE A 1 183 ? 8.349 -12.557 12.474 1.00 86.38 183 ILE A C 1
ATOM 1387 O O . ILE A 1 183 ? 7.353 -12.388 13.184 1.00 86.38 183 ILE A O 1
ATOM 1391 N N . VAL A 1 184 ? 8.434 -13.574 11.611 1.00 88.25 184 VAL A N 1
ATOM 1392 C CA . VAL A 1 184 ? 7.383 -14.593 11.462 1.00 88.25 184 VAL A CA 1
ATOM 1393 C C . VAL A 1 184 ? 7.197 -15.371 12.762 1.00 88.25 184 VAL A C 1
ATOM 1395 O O . VAL A 1 184 ? 6.068 -15.504 13.221 1.00 88.25 184 VAL A O 1
ATOM 1398 N N . GLY A 1 185 ? 8.272 -15.830 13.403 1.00 86.94 185 GLY A N 1
ATOM 1399 C CA . GLY A 1 185 ? 8.198 -16.577 14.660 1.00 86.94 185 GLY A CA 1
ATOM 1400 C C . GLY A 1 185 ? 7.558 -15.770 15.795 1.00 86.94 185 GLY A C 1
ATOM 1401 O O . GLY A 1 185 ? 6.628 -16.246 16.449 1.00 86.94 185 GLY A O 1
ATOM 1402 N N . LEU A 1 186 ? 7.999 -14.522 15.984 1.00 88.62 186 LEU A N 1
ATOM 1403 C CA . LEU A 1 186 ? 7.492 -13.625 17.029 1.00 88.62 186 LEU A CA 1
ATOM 1404 C C . LEU A 1 186 ? 6.027 -13.231 16.821 1.00 88.62 186 LEU A C 1
ATOM 1406 O O . LEU A 1 186 ? 5.297 -13.055 17.795 1.00 88.62 186 LEU A O 1
ATOM 1410 N N . SER A 1 187 ? 5.584 -13.093 15.570 1.00 85.25 187 SER A N 1
ATOM 1411 C CA . SER A 1 187 ? 4.198 -12.738 1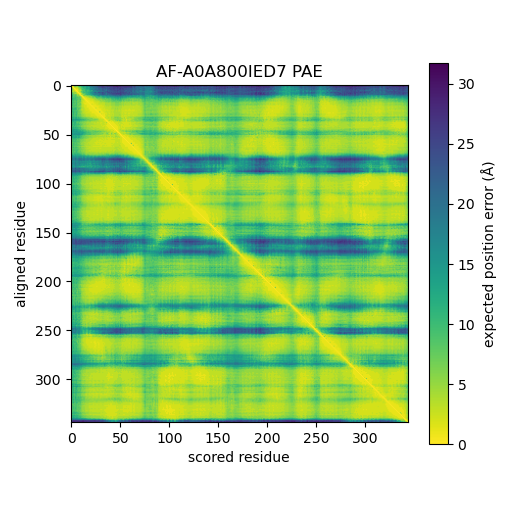5.246 1.00 85.25 187 SER A CA 1
ATOM 1412 C C . SER A 1 187 ? 3.265 -13.952 15.180 1.00 85.25 187 SER A C 1
ATOM 1414 O O . SER A 1 187 ? 2.103 -13.849 15.574 1.00 85.25 187 SER A O 1
ATOM 1416 N N . ALA A 1 188 ? 3.751 -15.121 14.754 1.00 85.19 188 ALA A N 1
ATOM 1417 C CA . ALA A 1 188 ? 2.960 -16.346 14.673 1.00 85.19 188 ALA A CA 1
ATOM 1418 C C . ALA A 1 188 ? 2.688 -16.963 16.052 1.00 85.19 188 ALA A C 1
ATOM 1420 O O . ALA A 1 188 ? 1.571 -17.413 16.303 1.00 85.19 188 ALA A O 1
ATOM 1421 N N . ALA A 1 189 ? 3.662 -16.942 16.970 1.00 87.69 189 ALA A N 1
ATOM 1422 C CA . ALA A 1 189 ? 3.516 -17.506 18.315 1.00 87.69 189 ALA A CA 1
ATOM 1423 C C . ALA A 1 189 ? 2.273 -16.994 19.089 1.00 87.69 189 ALA A C 1
ATOM 1425 O O . ALA A 1 189 ? 1.485 -17.823 19.561 1.00 87.69 189 ALA A O 1
ATOM 1426 N N . PRO A 1 190 ? 2.016 -15.672 19.205 1.00 86.06 190 PRO A N 1
ATOM 1427 C CA . PRO A 1 190 ? 0.818 -15.170 19.877 1.00 86.06 190 PRO A CA 1
ATOM 1428 C C . PRO A 1 190 ? -0.473 -15.483 19.107 1.00 86.06 190 PRO A C 1
ATOM 1430 O O . PRO A 1 190 ? -1.492 -15.761 19.741 1.00 86.06 190 PRO A O 1
ATOM 1433 N N . LEU A 1 191 ? -0.449 -15.506 17.768 1.00 85.19 191 LEU A N 1
ATOM 1434 C CA . LEU A 1 191 ? -1.620 -15.852 16.946 1.00 85.19 191 LEU A CA 1
ATOM 1435 C C . LEU A 1 191 ? -2.047 -17.310 17.122 1.00 85.19 191 LEU A C 1
ATOM 1437 O O . LEU A 1 191 ? -3.241 -17.597 17.247 1.00 85.19 191 LEU A O 1
ATOM 1441 N N . ILE A 1 192 ? -1.074 -18.222 17.158 1.00 87.75 192 ILE A N 1
ATOM 1442 C CA . ILE A 1 192 ? -1.306 -19.649 17.394 1.00 87.75 192 ILE A CA 1
ATOM 1443 C C . ILE A 1 192 ? -1.868 -19.844 18.804 1.00 87.75 192 ILE A C 1
ATOM 1445 O O . ILE A 1 192 ? -2.871 -20.537 18.976 1.00 87.75 192 ILE A O 1
ATOM 1449 N N . LYS A 1 193 ? -1.297 -19.159 19.806 1.00 88.44 193 LYS A N 1
ATOM 1450 C CA . LYS A 1 193 ? -1.771 -19.220 21.197 1.00 88.44 193 LYS A CA 1
ATOM 1451 C C . LYS A 1 193 ? -3.210 -18.716 21.356 1.00 88.44 193 LYS A C 1
ATOM 1453 O O . LYS A 1 193 ? -3.976 -19.296 22.117 1.00 88.44 193 LYS A O 1
ATOM 1458 N N . GLN A 1 194 ? -3.593 -17.670 20.626 1.00 84.88 194 GLN A N 1
ATOM 1459 C CA . GLN A 1 194 ? -4.958 -17.126 20.625 1.00 84.88 194 GLN A CA 1
ATOM 1460 C C . GLN A 1 194 ? -5.921 -17.890 19.694 1.00 84.88 194 GLN A C 1
ATOM 1462 O O . GLN A 1 194 ? -7.079 -17.499 19.557 1.00 84.88 194 GLN A O 1
ATOM 1467 N N . ARG A 1 195 ? -5.467 -18.982 19.055 1.00 84.00 195 ARG A N 1
ATOM 1468 C CA . ARG A 1 195 ? -6.240 -19.817 18.116 1.00 84.00 195 ARG A CA 1
ATOM 1469 C C . ARG A 1 195 ? -6.851 -19.020 16.953 1.00 84.00 195 ARG A C 1
ATOM 1471 O O . ARG A 1 195 ? -7.904 -19.372 16.419 1.00 84.00 195 ARG A O 1
ATOM 1478 N N . ALA A 1 196 ? -6.176 -17.958 16.522 1.00 86.06 196 ALA A N 1
ATOM 1479 C CA . ALA A 1 196 ? -6.663 -17.055 15.488 1.00 86.06 196 ALA A CA 1
ATOM 1480 C C . ALA A 1 196 ? -6.306 -17.533 14.064 1.00 86.06 196 ALA A C 1
ATOM 1482 O O . ALA A 1 196 ? -5.692 -16.820 13.269 1.00 86.06 196 ALA A O 1
ATOM 1483 N N . TRP A 1 197 ? -6.738 -18.748 13.715 1.00 87.75 197 TRP A N 1
ATOM 1484 C CA . TRP A 1 197 ? -6.531 -19.377 12.401 1.00 87.75 197 TRP A CA 1
ATOM 1485 C C . TRP A 1 197 ? -6.835 -18.496 11.171 1.00 87.75 197 TRP A C 1
ATOM 1487 O O . TRP A 1 197 ? -6.021 -18.502 10.242 1.00 87.75 197 TRP A O 1
ATOM 1497 N N . PRO A 1 198 ? -7.933 -17.708 11.113 1.00 86.88 198 PRO A N 1
ATOM 1498 C CA . PRO A 1 198 ? -8.207 -16.871 9.938 1.00 86.88 198 PRO A CA 1
ATOM 1499 C C . PRO A 1 198 ? -7.203 -15.721 9.763 1.00 86.88 198 PRO A C 1
ATOM 1501 O O . PRO A 1 198 ? -6.959 -15.274 8.645 1.00 86.88 198 PRO A O 1
ATOM 1504 N N . GLN A 1 199 ? -6.598 -15.248 10.853 1.00 88.88 199 GLN A N 1
ATOM 1505 C CA . GLN A 1 199 ? -5.575 -14.204 10.810 1.00 88.88 199 GLN A CA 1
ATOM 1506 C C . GLN A 1 199 ? -4.243 -14.758 10.326 1.00 88.88 199 GLN A C 1
ATOM 1508 O O . GLN A 1 199 ? -3.607 -14.153 9.468 1.00 88.88 199 GLN A O 1
ATOM 1513 N N . LEU A 1 200 ? -3.872 -15.942 10.815 1.00 89.62 200 LEU A N 1
ATOM 1514 C CA . LEU A 1 200 ? -2.639 -16.613 10.424 1.00 89.62 200 LEU A CA 1
ATOM 1515 C C . LEU A 1 200 ? -2.658 -16.996 8.939 1.00 89.62 200 LEU A C 1
ATOM 1517 O O . LEU A 1 200 ? -1.748 -16.642 8.195 1.00 89.62 200 LEU A O 1
ATOM 1521 N N . THR A 1 201 ? -3.734 -17.647 8.492 1.00 91.56 201 THR A N 1
ATOM 1522 C CA . THR A 1 201 ? -3.898 -18.042 7.083 1.00 91.56 201 THR A CA 1
ATOM 1523 C C . THR A 1 201 ? -3.999 -16.836 6.152 1.00 91.56 201 THR A C 1
ATOM 1525 O O . THR A 1 201 ? -3.361 -16.825 5.103 1.00 91.56 201 THR A O 1
ATOM 1528 N N . GLY A 1 202 ? -4.737 -15.788 6.531 1.00 89.56 202 GLY A N 1
ATOM 1529 C CA . GLY A 1 202 ? -4.857 -14.602 5.687 1.00 89.56 202 GLY A CA 1
ATOM 1530 C C . GLY A 1 202 ? -3.572 -13.769 5.613 1.00 89.56 202 GLY A C 1
ATOM 1531 O O . GLY A 1 202 ? -3.250 -13.282 4.534 1.00 89.56 202 GLY A O 1
ATOM 1532 N N . ALA A 1 203 ? -2.799 -13.650 6.698 1.00 90.38 203 ALA A N 1
ATOM 1533 C CA . ALA A 1 203 ? -1.493 -12.986 6.663 1.00 90.38 203 ALA A CA 1
ATOM 1534 C C . ALA A 1 203 ? -0.459 -13.773 5.843 1.00 90.38 203 ALA A C 1
ATOM 1536 O O . ALA A 1 203 ? 0.288 -13.164 5.078 1.00 90.38 203 ALA A O 1
ATOM 1537 N N . LEU A 1 204 ? -0.467 -15.109 5.939 1.00 92.75 204 LEU A N 1
ATOM 1538 C CA . LEU A 1 204 ? 0.345 -15.979 5.086 1.00 92.75 204 LEU A CA 1
ATOM 1539 C C . LEU A 1 204 ? -0.012 -15.783 3.604 1.00 92.75 204 LEU A C 1
ATOM 1541 O O . LEU A 1 204 ? 0.878 -15.558 2.790 1.00 92.75 204 LEU A O 1
ATOM 1545 N N . LEU A 1 205 ? -1.307 -15.800 3.263 1.00 93.38 205 LEU A N 1
ATOM 1546 C CA . LEU A 1 205 ? -1.783 -15.563 1.896 1.00 93.38 205 LEU A CA 1
ATOM 1547 C C . LEU A 1 205 ? -1.350 -14.194 1.366 1.00 93.38 205 LEU A C 1
ATOM 1549 O O . LEU A 1 205 ? -0.871 -14.109 0.241 1.00 93.38 205 LEU A O 1
ATOM 1553 N N . VAL A 1 206 ? -1.483 -13.132 2.167 1.00 92.25 206 VAL A N 1
ATOM 1554 C CA . VAL A 1 206 ? -1.052 -11.784 1.766 1.00 92.25 206 VAL A CA 1
ATOM 1555 C C . VAL A 1 206 ? 0.459 -11.727 1.534 1.00 92.25 206 VAL A C 1
ATOM 1557 O O . VAL A 1 206 ? 0.886 -11.201 0.510 1.00 92.25 206 VAL A O 1
ATOM 1560 N N . GLY A 1 207 ? 1.269 -12.273 2.446 1.00 90.62 207 GLY A N 1
ATOM 1561 C CA . GLY A 1 207 ? 2.727 -12.268 2.305 1.00 90.62 207 GLY A CA 1
ATOM 1562 C C . GLY A 1 207 ? 3.202 -13.056 1.081 1.00 90.62 207 GLY A C 1
ATOM 1563 O O . GLY A 1 207 ? 4.018 -12.559 0.305 1.00 90.62 207 GLY A O 1
ATOM 1564 N N . LEU A 1 208 ? 2.629 -14.244 0.855 1.00 91.69 208 LEU A N 1
ATOM 1565 C CA . LEU A 1 208 ? 2.924 -15.070 -0.318 1.00 91.69 208 LEU A CA 1
ATOM 1566 C C . LEU A 1 208 ? 2.453 -14.422 -1.623 1.00 91.69 208 LEU A C 1
ATOM 1568 O O . LEU A 1 208 ? 3.165 -14.502 -2.618 1.00 91.69 208 LEU A O 1
ATOM 1572 N N . ALA A 1 209 ? 1.305 -13.737 -1.632 1.00 91.25 209 ALA A N 1
ATOM 1573 C CA . ALA A 1 209 ? 0.824 -13.020 -2.813 1.00 91.25 209 ALA A CA 1
ATOM 1574 C C . ALA A 1 209 ? 1.787 -11.899 -3.239 1.00 91.25 209 ALA A C 1
ATOM 1576 O O . ALA A 1 209 ? 1.966 -11.658 -4.428 1.00 91.25 209 ALA A O 1
ATOM 1577 N N . ILE A 1 210 ? 2.449 -11.232 -2.290 1.00 90.25 210 ILE A N 1
ATOM 1578 C CA . ILE A 1 210 ? 3.442 -10.191 -2.595 1.00 90.25 210 ILE A CA 1
ATOM 1579 C C . ILE A 1 210 ? 4.696 -10.799 -3.222 1.00 90.25 210 ILE A C 1
ATOM 1581 O O . ILE A 1 210 ? 5.168 -10.300 -4.242 1.00 90.25 210 ILE A O 1
ATOM 1585 N N . ALA A 1 211 ? 5.195 -11.898 -2.654 1.00 88.00 211 ALA A N 1
ATOM 1586 C CA . ALA A 1 211 ? 6.337 -12.629 -3.195 1.00 88.00 211 ALA A CA 1
ATOM 1587 C C . ALA A 1 211 ? 6.040 -13.211 -4.590 1.00 88.00 211 ALA A C 1
ATOM 1589 O O . ALA A 1 211 ? 6.836 -13.054 -5.513 1.00 88.00 211 ALA A O 1
ATOM 1590 N N . ALA A 1 212 ? 4.850 -13.790 -4.781 1.00 88.06 212 ALA A N 1
ATOM 1591 C CA . ALA A 1 212 ? 4.368 -14.237 -6.086 1.00 88.06 212 ALA A CA 1
ATOM 1592 C C . ALA A 1 212 ? 4.221 -13.069 -7.075 1.00 88.06 212 ALA A C 1
ATOM 1594 O O . ALA A 1 212 ? 4.505 -13.222 -8.261 1.00 88.06 212 ALA A O 1
ATOM 1595 N N . GLY A 1 213 ? 3.822 -11.888 -6.592 1.00 85.94 213 GLY A N 1
ATOM 1596 C CA . GLY A 1 213 ? 3.777 -10.659 -7.377 1.00 85.94 213 GLY A CA 1
ATOM 1597 C C . GLY A 1 213 ? 5.143 -10.291 -7.944 1.00 85.94 213 GLY A C 1
ATOM 1598 O O . GLY A 1 213 ? 5.251 -10.105 -9.149 1.00 85.94 213 GLY A O 1
ATOM 1599 N N . TRP A 1 214 ? 6.184 -10.273 -7.109 1.00 85.38 214 TRP A N 1
ATOM 1600 C CA . TRP A 1 214 ? 7.560 -10.056 -7.568 1.00 85.38 214 TRP A CA 1
ATOM 1601 C C . TRP A 1 214 ? 8.013 -11.108 -8.578 1.00 85.38 214 TRP A C 1
ATOM 1603 O O . TRP A 1 214 ? 8.465 -10.757 -9.660 1.00 85.38 214 TRP A O 1
ATOM 1613 N N . HIS A 1 215 ? 7.841 -12.391 -8.258 1.00 84.00 215 HIS A N 1
ATOM 1614 C CA . HIS A 1 215 ? 8.282 -13.471 -9.138 1.00 84.00 215 HIS A CA 1
ATOM 1615 C C . HIS A 1 215 ? 7.588 -13.424 -10.506 1.00 84.00 215 HIS A C 1
ATOM 1617 O O . HIS A 1 215 ? 8.243 -13.497 -11.541 1.00 84.00 215 HIS A O 1
ATOM 1623 N N . SER A 1 216 ? 6.263 -13.248 -10.518 1.00 81.25 216 SER A N 1
ATOM 1624 C CA . SER A 1 216 ? 5.480 -13.218 -11.757 1.00 81.25 216 SER A CA 1
ATOM 1625 C C . SER A 1 216 ? 5.800 -12.010 -12.636 1.00 81.25 216 SER A C 1
ATOM 1627 O O . SER A 1 216 ? 5.894 -12.161 -13.852 1.00 81.25 216 SER A O 1
ATOM 1629 N N . THR A 1 217 ? 5.996 -10.822 -12.059 1.00 80.56 217 THR A N 1
ATOM 1630 C CA . THR A 1 217 ? 6.306 -9.629 -12.857 1.00 80.56 217 THR A CA 1
ATOM 1631 C C . THR A 1 217 ? 7.755 -9.589 -13.308 1.00 80.56 217 THR A C 1
ATOM 1633 O O . THR A 1 217 ? 7.984 -9.208 -14.451 1.00 80.56 217 THR A O 1
ATOM 1636 N N . SER A 1 218 ? 8.708 -10.049 -12.491 1.00 75.88 218 SER A N 1
ATOM 1637 C CA . SER A 1 218 ? 10.093 -10.256 -12.932 1.00 75.88 218 SER A CA 1
ATOM 1638 C C . SER A 1 218 ? 10.144 -11.246 -14.093 1.00 75.88 218 SER A C 1
ATOM 1640 O O . SER A 1 218 ? 10.732 -10.940 -15.124 1.00 75.88 218 SER A O 1
ATOM 1642 N N . PHE A 1 219 ? 9.451 -12.385 -13.989 1.00 75.56 219 PHE A N 1
ATOM 1643 C CA . PHE A 1 219 ? 9.396 -13.380 -15.062 1.00 75.56 219 PHE A CA 1
ATOM 1644 C C . PHE A 1 219 ? 8.862 -12.791 -16.380 1.00 75.56 219 PHE A C 1
ATOM 1646 O O . PHE A 1 219 ? 9.458 -12.977 -17.439 1.00 75.56 219 PHE A O 1
ATOM 1653 N N . VAL A 1 220 ? 7.772 -12.018 -16.325 1.00 75.38 220 VAL A N 1
ATOM 1654 C CA . VAL A 1 220 ? 7.227 -11.339 -17.514 1.00 75.38 220 VAL A CA 1
ATOM 1655 C C . VAL A 1 220 ? 8.187 -10.273 -18.048 1.00 75.38 220 VAL A C 1
ATOM 1657 O O . VAL A 1 220 ? 8.317 -10.146 -19.265 1.00 75.38 220 VAL A O 1
ATOM 1660 N N . ALA A 1 221 ? 8.870 -9.525 -17.178 1.00 73.81 221 ALA A N 1
ATOM 1661 C CA . ALA A 1 221 ? 9.834 -8.500 -17.575 1.00 73.81 221 ALA A CA 1
ATOM 1662 C C . ALA A 1 221 ? 11.015 -9.096 -18.362 1.00 73.81 221 ALA A C 1
ATOM 1664 O O . ALA A 1 221 ? 11.360 -8.562 -19.419 1.00 73.81 221 ALA A O 1
ATOM 1665 N N . TYR A 1 222 ? 11.552 -10.239 -17.915 1.00 71.25 222 TYR A N 1
ATOM 1666 C CA . TYR A 1 222 ? 12.622 -10.969 -18.609 1.00 71.25 222 TYR A CA 1
ATOM 1667 C C . TYR A 1 222 ? 12.223 -11.410 -20.012 1.00 71.25 222 TYR A C 1
ATOM 1669 O O . TYR A 1 222 ? 12.936 -11.143 -20.977 1.00 71.25 222 TYR A O 1
ATOM 1677 N N . HIS A 1 223 ? 11.062 -12.050 -20.139 1.00 71.00 223 HIS A N 1
ATOM 1678 C CA . HIS A 1 223 ? 10.609 -12.597 -21.419 1.00 71.00 223 HIS A CA 1
ATOM 1679 C C . HIS A 1 223 ? 10.032 -11.544 -22.374 1.00 71.00 223 HIS A C 1
ATOM 1681 O O . HIS A 1 223 ? 9.888 -11.806 -23.563 1.00 71.00 223 HIS A O 1
ATOM 1687 N N . SER A 1 224 ? 9.728 -10.340 -21.882 1.00 66.19 224 SER A N 1
ATOM 1688 C CA . SER A 1 224 ? 9.203 -9.238 -22.701 1.00 66.19 224 SER A CA 1
ATOM 1689 C C . SER A 1 224 ? 10.272 -8.205 -23.081 1.00 66.19 224 SER A C 1
ATOM 1691 O O . SER A 1 224 ? 9.911 -7.086 -23.444 1.00 66.19 224 SER A O 1
ATOM 1693 N N . PHE A 1 225 ? 11.567 -8.532 -22.955 1.00 62.28 225 PHE A N 1
ATOM 1694 C CA . PHE A 1 225 ? 12.695 -7.619 -23.211 1.00 62.28 225 PHE A CA 1
ATOM 1695 C C . PHE A 1 225 ? 12.566 -6.261 -22.490 1.00 62.28 225 PHE A C 1
ATOM 1697 O O . PHE A 1 225 ? 12.819 -5.209 -23.074 1.00 62.28 225 PHE A O 1
ATOM 1704 N N . GLY A 1 226 ? 12.118 -6.261 -21.230 1.00 61.25 226 GLY A N 1
ATOM 1705 C CA . GLY A 1 226 ? 12.004 -5.029 -20.440 1.00 61.25 226 GLY A CA 1
ATOM 1706 C C . GLY A 1 226 ? 10.826 -4.121 -20.818 1.00 61.25 226 GLY A C 1
ATOM 1707 O O . GLY A 1 226 ? 10.802 -2.956 -20.429 1.00 61.25 226 GLY A O 1
ATOM 1708 N N . ALA A 1 227 ? 9.807 -4.627 -21.528 1.00 58.50 227 ALA A N 1
ATOM 1709 C CA . ALA A 1 227 ? 8.596 -3.853 -21.834 1.00 58.50 227 ALA A CA 1
ATOM 1710 C C . ALA A 1 227 ? 7.870 -3.307 -20.581 1.00 58.50 227 ALA A C 1
ATOM 1712 O O . ALA A 1 227 ? 7.090 -2.358 -20.690 1.00 58.50 227 ALA A O 1
ATOM 1713 N N . MET A 1 228 ? 8.107 -3.894 -19.398 1.00 63.91 228 MET A N 1
ATOM 1714 C CA . MET A 1 228 ? 7.685 -3.373 -18.093 1.00 63.91 228 MET A CA 1
ATOM 1715 C C . MET A 1 228 ? 8.717 -3.691 -17.011 1.00 63.91 228 MET A C 1
ATOM 1717 O O . MET A 1 228 ? 9.334 -4.751 -17.043 1.00 63.91 228 MET A O 1
ATOM 1721 N N . LEU A 1 229 ? 8.846 -2.798 -16.025 1.00 67.75 229 LEU A N 1
ATOM 1722 C CA . LEU A 1 229 ? 9.708 -3.017 -14.863 1.00 67.75 229 LEU A CA 1
ATOM 1723 C C . LEU A 1 229 ? 9.060 -3.992 -13.860 1.00 67.75 229 LEU A C 1
ATOM 1725 O O . LEU A 1 229 ? 7.828 -4.007 -13.741 1.00 67.75 229 LEU A O 1
ATOM 1729 N N . PRO A 1 230 ? 9.858 -4.743 -13.077 1.00 69.00 230 PRO A N 1
ATOM 1730 C CA . PRO A 1 230 ? 9.349 -5.577 -11.994 1.00 69.00 230 PRO A CA 1
ATOM 1731 C C . PRO A 1 230 ? 8.583 -4.743 -10.963 1.00 69.00 230 PRO A C 1
ATOM 1733 O O . PRO A 1 230 ? 9.096 -3.761 -10.410 1.00 69.00 230 PRO A O 1
ATOM 1736 N N . GLN A 1 231 ? 7.343 -5.142 -10.683 1.00 76.81 231 GLN A N 1
ATOM 1737 C CA . GLN A 1 231 ? 6.483 -4.505 -9.689 1.00 76.81 231 GLN A CA 1
ATOM 1738 C C . GLN A 1 231 ? 5.702 -5.546 -8.897 1.00 76.81 231 GLN A C 1
ATOM 1740 O O . GLN A 1 231 ? 5.195 -6.523 -9.437 1.00 76.81 231 GLN A O 1
ATOM 1745 N N . SER A 1 232 ? 5.529 -5.306 -7.608 1.00 82.38 232 SER A N 1
ATOM 1746 C CA . SER A 1 232 ? 4.669 -6.122 -6.753 1.00 82.38 232 SER A CA 1
ATOM 1747 C C . SER A 1 232 ? 3.346 -5.420 -6.457 1.00 82.38 232 SER A C 1
ATOM 1749 O O . SER A 1 232 ? 2.994 -4.389 -7.036 1.00 82.38 232 SER A O 1
ATOM 1751 N N . ILE A 1 233 ? 2.567 -6.006 -5.550 1.00 85.44 233 ILE A N 1
ATOM 1752 C CA . ILE A 1 233 ? 1.234 -5.527 -5.197 1.00 85.44 233 ILE A CA 1
ATOM 1753 C C . ILE A 1 233 ? 1.327 -4.118 -4.601 1.00 85.44 233 ILE A C 1
ATOM 1755 O O . ILE A 1 233 ? 1.945 -3.895 -3.558 1.00 85.44 233 ILE A O 1
ATOM 1759 N N . THR A 1 234 ? 0.661 -3.159 -5.242 1.00 88.19 234 THR A N 1
ATOM 1760 C CA . THR A 1 234 ? 0.479 -1.795 -4.737 1.00 88.19 234 THR A CA 1
ATOM 1761 C C . THR A 1 234 ? -0.944 -1.323 -5.030 1.00 88.19 234 THR A C 1
ATOM 1763 O O . THR A 1 234 ? -1.610 -1.845 -5.916 1.00 88.19 234 THR A O 1
ATOM 1766 N N . PHE A 1 235 ? -1.430 -0.331 -4.280 1.00 86.06 235 PHE A N 1
ATOM 1767 C CA . PHE A 1 235 ? -2.778 0.221 -4.482 1.00 86.06 235 PHE A CA 1
ATOM 1768 C C . PHE A 1 235 ? -2.780 1.652 -5.028 1.00 86.06 235 PHE A C 1
ATOM 1770 O O . PHE A 1 235 ? -3.796 2.081 -5.556 1.00 86.06 235 PHE A O 1
ATOM 1777 N N . SER A 1 236 ? -1.674 2.396 -4.926 1.00 86.12 236 SER A N 1
ATOM 1778 C CA . SER A 1 236 ? -1.623 3.803 -5.356 1.00 86.12 236 SER A CA 1
ATOM 1779 C C . SER A 1 236 ? -1.614 3.962 -6.870 1.00 86.12 236 SER A C 1
ATOM 1781 O O . SER A 1 236 ? -2.507 4.604 -7.417 1.00 86.12 236 SER A O 1
ATOM 1783 N N . ALA A 1 237 ? -0.632 3.361 -7.549 1.00 85.31 237 ALA A N 1
ATOM 1784 C CA . ALA A 1 237 ? -0.502 3.498 -8.996 1.00 85.31 237 ALA A CA 1
ATOM 1785 C C . ALA A 1 237 ? -1.687 2.858 -9.745 1.00 85.31 237 ALA A C 1
ATOM 1787 O O . ALA A 1 237 ? -2.274 3.542 -10.585 1.00 85.31 237 ALA A O 1
ATOM 1788 N N . PRO A 1 238 ? -2.146 1.633 -9.397 1.00 85.19 238 PRO A N 1
ATOM 1789 C CA . PRO A 1 238 ? -3.340 1.063 -10.011 1.00 85.19 238 PRO A CA 1
ATOM 1790 C C . PRO A 1 238 ? -4.605 1.894 -9.800 1.00 85.19 238 PRO A C 1
ATOM 1792 O O . PRO A 1 238 ? -5.394 2.015 -10.730 1.00 85.19 238 PRO A O 1
ATOM 1795 N N . ALA A 1 239 ? -4.815 2.482 -8.617 1.00 85.50 239 ALA A N 1
ATOM 1796 C CA . ALA A 1 239 ? -6.007 3.293 -8.361 1.00 85.50 239 ALA A CA 1
ATOM 1797 C C . ALA A 1 239 ? -6.050 4.543 -9.246 1.00 85.50 239 ALA A C 1
ATOM 1799 O O . ALA A 1 239 ? -7.091 4.844 -9.823 1.00 85.50 239 ALA A O 1
ATOM 1800 N N . ALA A 1 240 ? -4.918 5.233 -9.388 1.00 85.00 240 ALA A N 1
ATOM 1801 C CA . ALA A 1 240 ? -4.801 6.402 -10.251 1.00 85.00 240 ALA A CA 1
ATOM 1802 C C . ALA A 1 240 ? -5.006 6.032 -11.735 1.00 85.00 240 ALA A C 1
ATOM 1804 O O . ALA A 1 240 ? -5.855 6.608 -12.415 1.00 85.00 240 ALA A O 1
ATOM 1805 N N . GLN A 1 241 ? -4.306 4.991 -12.205 1.00 84.50 241 GLN A N 1
ATOM 1806 C CA . GLN A 1 241 ? -4.378 4.526 -13.593 1.00 84.50 241 GLN A CA 1
ATOM 1807 C C . GLN A 1 241 ? -5.781 4.053 -13.992 1.00 84.50 241 GLN A C 1
ATOM 1809 O O . GLN A 1 241 ? -6.252 4.400 -15.069 1.00 84.50 241 GLN A O 1
ATOM 1814 N N . ASN A 1 242 ? -6.470 3.302 -13.128 1.00 84.25 242 ASN A N 1
ATOM 1815 C CA . ASN A 1 242 ? -7.837 2.857 -13.413 1.00 84.25 242 ASN A CA 1
ATOM 1816 C C . ASN A 1 242 ? -8.831 4.022 -13.439 1.00 84.25 242 ASN A C 1
ATOM 1818 O O . ASN A 1 242 ? -9.822 3.981 -14.162 1.00 84.25 242 ASN A O 1
ATOM 1822 N N . LEU A 1 243 ? -8.577 5.072 -12.655 1.00 83.44 243 LEU A N 1
ATOM 1823 C CA . LEU A 1 243 ? -9.421 6.255 -12.684 1.00 83.44 243 LEU A CA 1
ATOM 1824 C C . LEU A 1 243 ? -9.310 6.953 -14.044 1.00 83.44 243 LEU A C 1
ATOM 1826 O O . LEU A 1 243 ? -10.329 7.206 -14.678 1.00 83.44 243 LEU A O 1
ATOM 1830 N N . ILE A 1 244 ? -8.091 7.208 -14.536 1.00 80.50 244 ILE A N 1
ATOM 1831 C CA . ILE A 1 244 ? -7.914 7.874 -15.835 1.00 80.50 244 ILE A CA 1
ATOM 1832 C C . ILE A 1 244 ? -8.405 7.016 -17.007 1.00 80.50 244 ILE A C 1
ATOM 1834 O O . ILE A 1 244 ? -8.947 7.577 -17.948 1.00 80.50 244 ILE A O 1
ATOM 1838 N N . THR A 1 245 ? -8.318 5.681 -16.947 1.00 77.94 245 THR A N 1
ATOM 1839 C CA . THR A 1 245 ? -8.888 4.813 -17.998 1.00 77.94 245 THR A CA 1
ATOM 1840 C C . THR A 1 245 ? -10.409 4.865 -18.070 1.00 77.94 245 THR A C 1
ATOM 1842 O O . THR A 1 245 ? -10.976 4.602 -19.120 1.00 77.94 245 THR A O 1
ATOM 1845 N N . ILE A 1 246 ? -11.086 5.195 -16.968 1.00 79.12 246 ILE A N 1
ATOM 1846 C CA . ILE A 1 246 ? -12.541 5.396 -16.974 1.00 79.12 246 ILE A CA 1
ATOM 1847 C C . ILE A 1 246 ? -12.895 6.758 -17.591 1.00 79.12 246 ILE A C 1
ATOM 1849 O O . ILE A 1 246 ? -13.919 6.878 -18.257 1.00 79.12 246 ILE A O 1
ATOM 1853 N N . PHE A 1 247 ? -12.060 7.781 -17.380 1.00 77.88 247 PHE A N 1
ATOM 1854 C CA . PHE A 1 247 ? -12.302 9.138 -17.889 1.00 77.88 247 PHE A CA 1
ATOM 1855 C C . PHE A 1 247 ? -11.812 9.367 -19.326 1.00 77.88 247 PHE A C 1
ATOM 1857 O O . PHE A 1 247 ? -12.404 10.172 -20.040 1.00 77.88 247 PHE A O 1
ATOM 1864 N N . SER A 1 248 ? -10.758 8.674 -19.756 1.00 75.25 248 SER A N 1
ATOM 1865 C CA . SER A 1 248 ? -10.184 8.777 -21.099 1.00 75.25 248 SER A CA 1
ATOM 1866 C C . SER A 1 248 ? -10.459 7.506 -21.895 1.00 75.25 248 SER A C 1
ATOM 1868 O O . SER A 1 248 ? -9.931 6.445 -21.572 1.00 75.25 248 SER A O 1
ATOM 1870 N N . LEU A 1 249 ? -11.224 7.641 -22.982 1.00 62.88 249 LEU A N 1
ATOM 1871 C CA . LEU A 1 249 ? -11.574 6.555 -23.912 1.00 62.88 249 LEU A CA 1
ATOM 1872 C C . LEU A 1 249 ? -10.353 5.926 -24.618 1.00 62.88 249 LEU A C 1
ATOM 1874 O O . LEU A 1 249 ? -10.445 4.798 -25.090 1.00 62.88 249 LEU A O 1
ATOM 1878 N N . ASP A 1 250 ? -9.212 6.623 -24.648 1.00 61.69 250 ASP A N 1
ATOM 1879 C CA . ASP A 1 250 ? -7.992 6.197 -25.354 1.00 61.69 250 ASP A CA 1
ATOM 1880 C C . ASP A 1 250 ? -7.008 5.377 -24.502 1.00 61.69 250 ASP A C 1
ATOM 1882 O O . ASP A 1 250 ? -6.002 4.877 -25.009 1.00 61.69 250 ASP A O 1
ATOM 1886 N N . ALA A 1 251 ? -7.235 5.248 -23.191 1.00 60.72 251 ALA A N 1
ATOM 1887 C CA . ALA A 1 251 ? -6.278 4.569 -22.324 1.00 60.72 251 ALA A CA 1
ATOM 1888 C C . ALA A 1 251 ? -6.559 3.052 -22.266 1.00 60.72 251 ALA A C 1
ATOM 1890 O O . ALA A 1 251 ? -7.677 2.644 -21.946 1.00 60.72 251 ALA A O 1
ATOM 1891 N N . PRO A 1 252 ? -5.556 2.183 -22.508 1.00 60.97 252 PRO A N 1
ATOM 1892 C CA . PRO A 1 252 ? -5.767 0.741 -22.503 1.00 60.97 252 PRO A CA 1
ATOM 1893 C C . PRO A 1 252 ? -6.160 0.259 -21.100 1.00 60.97 252 PRO A C 1
ATOM 1895 O O . PRO A 1 252 ? -5.379 0.371 -20.151 1.00 60.97 252 PRO A O 1
ATOM 1898 N N . PHE A 1 253 ? -7.367 -0.306 -20.996 1.00 55.94 253 PHE A N 1
ATOM 1899 C CA . PHE A 1 253 ? -7.964 -0.847 -19.765 1.00 55.94 253 PHE A CA 1
ATOM 1900 C C . PHE A 1 253 ? -7.254 -2.123 -19.266 1.00 55.94 253 PHE A C 1
ATOM 1902 O O . PHE A 1 253 ? -7.408 -2.544 -18.120 1.00 55.94 253 PHE A O 1
ATOM 1909 N N . VAL A 1 254 ? -6.455 -2.753 -20.131 1.00 61.34 254 VAL A N 1
ATOM 1910 C CA . VAL A 1 254 ? -5.817 -4.050 -19.893 1.00 61.34 254 VAL A CA 1
ATOM 1911 C C . VAL A 1 254 ? -4.416 -3.846 -19.312 1.00 61.34 254 VAL A C 1
ATOM 1913 O O . VAL A 1 254 ? -3.413 -3.873 -20.021 1.00 61.34 254 VAL A O 1
ATOM 1916 N N . ARG A 1 255 ? -4.351 -3.588 -18.002 1.00 75.44 255 ARG A N 1
ATOM 1917 C CA . ARG A 1 255 ? -3.099 -3.450 -17.236 1.00 75.44 255 ARG A CA 1
ATOM 1918 C C . ARG A 1 255 ? -3.126 -4.333 -15.994 1.00 75.44 255 ARG A C 1
ATOM 1920 O O . ARG A 1 255 ? -4.192 -4.570 -15.421 1.00 75.44 255 ARG A O 1
ATOM 1927 N N . LEU A 1 256 ? -1.945 -4.719 -15.506 1.00 76.31 256 LEU A N 1
ATOM 1928 C CA . LEU A 1 256 ? -1.787 -5.480 -14.258 1.00 76.31 256 LEU A CA 1
ATOM 1929 C C . LEU A 1 256 ? -2.523 -4.833 -13.077 1.00 76.31 256 LEU A C 1
ATOM 1931 O O . LEU A 1 256 ? -3.192 -5.513 -12.301 1.00 76.31 256 LEU A O 1
ATOM 1935 N N . GLY A 1 257 ? -2.466 -3.502 -12.978 1.00 81.44 257 GLY A N 1
ATOM 1936 C CA . GLY A 1 257 ? -3.159 -2.754 -11.933 1.00 81.44 257 GLY A CA 1
ATOM 1937 C C . GLY A 1 257 ? -4.687 -2.890 -11.972 1.00 81.44 257 GLY A C 1
ATOM 1938 O O . GLY A 1 257 ? -5.314 -2.986 -10.918 1.00 81.44 257 GLY A O 1
ATOM 1939 N N . ALA A 1 258 ? -5.294 -2.926 -13.162 1.00 82.75 258 ALA A N 1
ATOM 1940 C CA . ALA A 1 258 ? -6.738 -3.121 -13.321 1.00 82.75 258 ALA A CA 1
ATOM 1941 C C . ALA A 1 258 ? -7.159 -4.517 -12.858 1.00 82.75 258 ALA A C 1
ATOM 1943 O O . ALA A 1 258 ? -8.053 -4.645 -12.020 1.00 82.75 258 ALA A O 1
ATOM 1944 N N . GLY A 1 259 ? -6.434 -5.546 -13.311 1.00 85.75 259 GLY A N 1
ATOM 1945 C CA . GLY A 1 259 ? -6.620 -6.917 -12.838 1.00 85.75 259 GLY A CA 1
ATOM 1946 C C . GLY A 1 259 ? -6.507 -7.012 -11.316 1.00 85.75 259 GLY A C 1
ATOM 1947 O O . GLY A 1 259 ? -7.375 -7.591 -10.672 1.00 85.75 259 GLY A O 1
ATOM 1948 N N . LEU A 1 260 ? -5.501 -6.365 -10.720 1.00 88.88 260 LEU A N 1
ATOM 1949 C CA . LEU A 1 260 ? -5.278 -6.375 -9.274 1.00 88.88 260 LEU A CA 1
ATOM 1950 C C . LEU A 1 260 ? -6.436 -5.769 -8.473 1.00 88.88 260 LEU A C 1
ATOM 1952 O O . LEU A 1 260 ? -6.867 -6.358 -7.479 1.00 88.88 260 LEU A O 1
ATOM 1956 N N . LEU A 1 261 ? -6.962 -4.616 -8.892 1.00 90.69 261 LEU A N 1
ATOM 1957 C CA . LEU A 1 261 ? -8.105 -4.000 -8.218 1.00 90.69 261 LEU A CA 1
ATOM 1958 C C . LEU A 1 261 ? -9.379 -4.828 -8.407 1.00 90.69 261 LEU A C 1
ATOM 1960 O O . LEU A 1 261 ? -10.068 -5.104 -7.428 1.00 90.69 261 LEU A O 1
ATOM 1964 N N . VAL A 1 262 ? -9.674 -5.287 -9.624 1.00 91.00 262 VAL A N 1
ATOM 1965 C CA . VAL A 1 262 ? -10.862 -6.117 -9.887 1.00 91.00 262 VAL A CA 1
ATOM 1966 C C . VAL A 1 262 ? -10.785 -7.433 -9.112 1.00 91.00 262 VAL A C 1
ATOM 1968 O O . VAL A 1 262 ? -11.729 -7.791 -8.410 1.00 91.00 262 VAL A O 1
ATOM 1971 N N . GLY A 1 263 ? -9.641 -8.116 -9.153 1.00 91.19 263 GLY A N 1
ATOM 1972 C CA . GLY A 1 263 ? -9.398 -9.343 -8.400 1.00 91.19 263 GLY A CA 1
ATOM 1973 C C . GLY A 1 263 ? -9.547 -9.128 -6.897 1.00 91.19 263 GLY A C 1
ATOM 1974 O O . GLY A 1 263 ? -10.245 -9.891 -6.233 1.00 91.19 263 GLY A O 1
ATOM 1975 N N . CYS A 1 264 ? -8.968 -8.053 -6.352 1.00 92.69 264 CYS A N 1
ATOM 1976 C CA . CYS A 1 264 ? -9.090 -7.728 -4.930 1.00 92.69 264 CYS A CA 1
ATOM 1977 C C . CYS A 1 264 ? -10.541 -7.447 -4.528 1.00 92.69 264 CYS A C 1
ATOM 1979 O O . CYS A 1 264 ? -10.983 -7.905 -3.471 1.00 92.69 264 CYS A O 1
ATOM 1981 N N . PHE A 1 265 ? -11.306 -6.763 -5.381 1.00 93.25 265 PHE A N 1
ATOM 1982 C CA . PHE A 1 265 ? -12.721 -6.497 -5.152 1.00 93.25 265 PHE A CA 1
ATOM 1983 C C . PHE A 1 265 ? -13.530 -7.796 -5.150 1.00 93.25 265 PHE A C 1
ATOM 1985 O O . PHE A 1 265 ? -14.262 -8.054 -4.201 1.00 93.25 265 PHE A O 1
ATOM 1992 N N . VAL A 1 266 ? -13.344 -8.657 -6.154 1.00 94.06 266 VAL A N 1
ATOM 1993 C CA . VAL A 1 266 ? -14.032 -9.955 -6.247 1.00 94.06 266 VAL A CA 1
ATOM 1994 C C . VAL A 1 266 ? -13.660 -10.864 -5.074 1.00 94.06 266 VAL A C 1
ATOM 1996 O O . VAL A 1 266 ? -14.541 -11.433 -4.433 1.00 94.06 266 VAL A O 1
ATOM 1999 N N . GLY A 1 267 ? -12.372 -10.961 -4.737 1.00 91.62 267 GLY A N 1
ATOM 2000 C CA . GLY A 1 267 ? -11.887 -11.781 -3.627 1.00 91.62 267 GLY A CA 1
ATOM 2001 C C . GLY A 1 267 ? -12.419 -11.315 -2.270 1.00 91.62 267 GLY A C 1
ATOM 2002 O O . GLY A 1 267 ? -12.833 -12.133 -1.450 1.00 91.62 267 GLY A O 1
ATOM 2003 N N . SER A 1 268 ? -12.467 -10.002 -2.035 1.00 91.75 268 SER A N 1
ATOM 2004 C CA . SER A 1 268 ? -13.034 -9.448 -0.799 1.00 91.75 268 SER A CA 1
ATOM 2005 C C . SER A 1 268 ? -14.562 -9.541 -0.748 1.00 91.75 268 SER A C 1
ATOM 2007 O O . SER A 1 268 ? -15.111 -9.903 0.296 1.00 91.75 268 SER A O 1
ATOM 2009 N N . ALA A 1 269 ? -15.253 -9.312 -1.868 1.00 91.94 269 ALA A N 1
ATOM 2010 C CA . ALA A 1 269 ? -16.702 -9.465 -1.977 1.00 91.94 269 ALA A CA 1
ATOM 2011 C C . ALA A 1 269 ? -17.137 -10.913 -1.719 1.00 91.94 269 ALA A C 1
ATOM 2013 O O . ALA A 1 269 ? -18.067 -11.135 -0.947 1.00 91.94 269 ALA A O 1
ATOM 2014 N N . LEU A 1 270 ? -16.428 -11.900 -2.281 1.00 93.25 270 LEU A N 1
ATOM 2015 C CA . LEU A 1 270 ? -16.717 -13.322 -2.082 1.00 93.25 270 LEU A CA 1
ATOM 2016 C C . LEU A 1 270 ? -16.729 -13.691 -0.594 1.00 93.25 270 LEU A C 1
ATOM 2018 O O . LEU A 1 270 ? -17.659 -14.334 -0.111 1.00 93.25 270 LEU A O 1
ATOM 2022 N N . ILE A 1 271 ? -15.728 -13.231 0.158 1.00 91.19 271 ILE A N 1
ATOM 2023 C CA . ILE A 1 271 ? -15.636 -13.512 1.594 1.00 91.19 271 ILE A CA 1
ATOM 2024 C C . ILE A 1 271 ? -16.655 -12.716 2.393 1.00 91.19 271 ILE A C 1
ATOM 2026 O O . ILE A 1 271 ? -17.243 -13.256 3.329 1.00 91.19 271 ILE A O 1
ATOM 2030 N N . SER A 1 272 ? -16.887 -11.454 2.036 1.00 88.94 272 SER A N 1
ATOM 2031 C CA . SER A 1 272 ? -17.895 -10.634 2.706 1.00 88.94 272 SER A CA 1
ATOM 2032 C C . SER A 1 272 ? -19.301 -11.216 2.535 1.00 88.94 272 SER A C 1
ATOM 2034 O O . SER A 1 272 ? -20.090 -11.188 3.480 1.00 88.94 272 SER A O 1
ATOM 2036 N N . LEU A 1 273 ? -19.611 -11.767 1.357 1.00 89.50 273 LEU A N 1
ATOM 2037 C CA . LEU A 1 273 ? -20.869 -12.458 1.072 1.00 89.50 273 LEU A CA 1
ATOM 2038 C C . LEU A 1 273 ? -20.954 -13.786 1.827 1.00 89.50 273 LEU A C 1
ATOM 2040 O O . LEU A 1 273 ? -21.967 -14.056 2.471 1.00 89.50 273 LEU A O 1
ATOM 2044 N N . LEU A 1 274 ? -19.876 -14.576 1.826 1.00 91.12 274 LEU A N 1
ATOM 2045 C CA . LEU A 1 274 ? -19.822 -15.853 2.538 1.00 91.12 274 LEU A CA 1
ATOM 2046 C C . LEU A 1 274 ? -19.989 -15.679 4.056 1.00 91.12 274 LEU A C 1
ATOM 2048 O O . LEU A 1 274 ? -20.689 -16.460 4.695 1.00 91.12 274 LEU A O 1
ATOM 2052 N N . ARG A 1 275 ? -19.395 -14.626 4.632 1.00 88.38 275 ARG A N 1
ATOM 2053 C CA . ARG A 1 275 ? -19.547 -14.266 6.053 1.00 88.38 275 ARG A CA 1
ATOM 2054 C C . ARG A 1 275 ? -20.850 -13.523 6.364 1.00 88.38 275 ARG A C 1
ATOM 2056 O O . ARG A 1 275 ? -21.144 -13.307 7.534 1.00 88.38 275 ARG A O 1
ATOM 2063 N N . ARG A 1 276 ? -21.645 -13.160 5.346 1.00 83.94 276 ARG A N 1
ATOM 2064 C CA . ARG A 1 276 ? -22.862 -12.331 5.468 1.00 83.94 276 ARG A CA 1
ATOM 2065 C C . ARG A 1 276 ? -22.612 -10.992 6.181 1.00 83.94 276 ARG A C 1
ATOM 2067 O O . ARG A 1 276 ? -23.499 -10.446 6.832 1.00 83.94 276 ARG A O 1
ATOM 2074 N N . ASP A 1 277 ? -21.411 -10.445 6.013 1.00 83.19 277 ASP A N 1
ATOM 2075 C CA . ASP A 1 277 ? -20.978 -9.177 6.613 1.00 83.19 277 ASP A CA 1
ATOM 2076 C C . ASP A 1 277 ? -21.303 -7.960 5.731 1.00 83.19 277 ASP A C 1
ATOM 2078 O O . ASP A 1 277 ? -20.989 -6.824 6.093 1.00 83.19 277 ASP A O 1
ATOM 2082 N N . PHE A 1 278 ? -21.933 -8.180 4.572 1.00 85.06 278 PHE A N 1
ATOM 2083 C CA . PHE A 1 278 ? -22.310 -7.106 3.662 1.00 85.06 278 PHE A CA 1
ATOM 2084 C C . PHE A 1 278 ? -23.348 -6.186 4.315 1.00 85.06 278 PHE A C 1
ATOM 2086 O O . PHE A 1 278 ? -24.479 -6.591 4.592 1.00 85.06 278 PHE A O 1
ATOM 2093 N N . LYS A 1 279 ? -22.953 -4.939 4.579 1.00 85.38 279 LYS A N 1
ATOM 2094 C CA . LYS A 1 279 ? -23.804 -3.926 5.210 1.00 85.38 279 LYS A CA 1
ATOM 2095 C C . LYS A 1 279 ? -23.587 -2.591 4.523 1.00 85.38 279 LYS A C 1
ATOM 2097 O O . LYS A 1 279 ? -22.479 -2.057 4.553 1.00 85.38 279 LYS A O 1
ATOM 2102 N N . LEU A 1 280 ? -24.663 -2.029 3.969 1.00 87.12 280 LEU A N 1
ATOM 2103 C CA . LEU A 1 280 ? -24.626 -0.686 3.406 1.00 87.12 280 LEU A CA 1
ATOM 2104 C C . LEU A 1 280 ? -24.439 0.332 4.538 1.00 87.12 280 LEU A C 1
ATOM 2106 O O . LEU A 1 280 ? -25.335 0.545 5.351 1.00 87.12 280 LEU A O 1
ATOM 2110 N N . GLN A 1 281 ? -23.251 0.929 4.620 1.00 86.06 281 GLN A N 1
ATOM 2111 C CA . GLN A 1 281 ? -22.922 1.933 5.634 1.00 86.06 281 GLN A CA 1
ATOM 2112 C C . GLN A 1 281 ? -22.758 3.301 4.981 1.00 86.06 281 GLN A C 1
ATOM 2114 O O . GLN A 1 281 ? -21.844 3.497 4.181 1.00 86.06 281 GLN A O 1
ATOM 2119 N N . GLY A 1 282 ? -23.629 4.241 5.347 1.00 87.56 282 GLY A N 1
ATOM 2120 C CA . GLY A 1 282 ? -23.591 5.628 4.886 1.00 87.56 282 GLY A CA 1
ATOM 2121 C C . GLY A 1 282 ? -22.793 6.569 5.794 1.00 87.56 282 GLY A C 1
ATOM 2122 O O . GLY A 1 282 ? -22.096 6.152 6.726 1.00 87.56 282 GLY A O 1
ATOM 2123 N N . PHE A 1 283 ? -22.908 7.863 5.498 1.00 84.94 283 PHE A N 1
ATOM 2124 C CA . PHE A 1 283 ? -22.421 8.943 6.354 1.00 84.94 283 PHE A CA 1
ATOM 2125 C C . PHE A 1 283 ? -23.409 9.207 7.493 1.00 84.94 283 PHE A C 1
ATOM 2127 O O . PHE A 1 283 ? -24.610 9.008 7.341 1.00 84.94 283 PHE A O 1
ATOM 2134 N N . ASP A 1 284 ? -22.882 9.642 8.631 1.00 80.50 284 ASP A N 1
ATOM 2135 C CA . ASP A 1 284 ? -23.640 9.925 9.852 1.00 80.50 284 ASP A CA 1
ATOM 2136 C C . ASP A 1 284 ? -23.031 11.167 10.523 1.00 80.50 284 ASP A C 1
ATOM 2138 O O . ASP A 1 284 ? -21.904 11.548 10.193 1.00 80.50 284 ASP A O 1
ATOM 2142 N N . THR A 1 285 ? -23.721 11.784 11.479 1.00 74.69 285 THR A N 1
ATOM 2143 C CA . THR A 1 285 ? -23.290 13.002 12.188 1.00 74.69 285 THR A CA 1
ATOM 2144 C C . THR A 1 285 ? -21.925 12.818 12.866 1.00 74.69 285 THR A C 1
ATOM 2146 O O . THR A 1 285 ? -21.118 13.741 12.918 1.00 74.69 285 THR A O 1
ATOM 2149 N N . GLN A 1 286 ? -21.607 11.596 13.311 1.00 75.50 286 GLN A N 1
ATOM 2150 C CA . GLN A 1 286 ? -20.301 11.236 13.894 1.00 75.50 286 GLN A CA 1
ATOM 2151 C C . GLN A 1 286 ? -19.189 11.003 12.850 1.00 75.50 286 GLN A C 1
ATOM 2153 O O . GLN A 1 286 ? -18.018 10.820 13.188 1.00 75.50 286 GLN A O 1
ATOM 2158 N N . HIS A 1 287 ? -19.549 10.946 11.569 1.00 80.00 287 HIS A N 1
ATOM 2159 C CA . HIS A 1 287 ? -18.691 10.547 10.458 1.00 80.00 287 HIS A CA 1
ATOM 2160 C C . HIS A 1 287 ? -18.867 11.513 9.273 1.00 80.00 287 HIS A C 1
ATOM 2162 O O . HIS A 1 287 ? -19.330 11.082 8.212 1.00 80.00 287 HIS A O 1
ATOM 2168 N N . PRO A 1 288 ? -18.502 12.801 9.427 1.00 85.81 288 PRO A N 1
ATOM 2169 C CA . PRO A 1 288 ? -18.762 13.815 8.413 1.00 85.81 288 PRO A CA 1
ATOM 2170 C C . PRO A 1 288 ? -17.986 13.542 7.121 1.00 85.81 288 PRO A C 1
ATOM 2172 O O . PRO A 1 288 ? -16.827 13.122 7.141 1.00 85.81 288 PRO A O 1
ATOM 2175 N N . MET A 1 289 ? -18.619 13.830 5.984 1.00 89.31 289 MET A N 1
ATOM 2176 C CA . MET A 1 289 ? -18.050 13.641 4.644 1.00 89.31 289 MET A CA 1
ATOM 2177 C C . MET A 1 289 ? -16.750 14.434 4.434 1.00 89.31 289 MET A C 1
ATOM 2179 O O . MET A 1 289 ? -15.805 13.917 3.839 1.00 89.31 289 MET A O 1
ATOM 2183 N N . SER A 1 290 ? -16.662 15.647 4.991 1.00 90.75 290 SER A N 1
ATOM 2184 C CA . SER A 1 290 ? -15.477 16.516 4.912 1.00 90.75 290 SER A CA 1
ATOM 2185 C C . SER A 1 290 ? -14.217 15.847 5.464 1.00 90.75 290 SER A C 1
ATOM 2187 O O . SER A 1 290 ? -13.151 15.932 4.859 1.00 90.75 290 SER A O 1
ATOM 2189 N N . ARG A 1 291 ? -14.344 15.102 6.567 1.00 90.81 291 ARG A N 1
ATOM 2190 C CA . ARG A 1 291 ? -13.234 14.359 7.174 1.00 90.81 291 ARG A CA 1
ATOM 2191 C C . ARG A 1 291 ? -12.678 13.302 6.222 1.00 90.81 291 ARG A C 1
ATOM 2193 O O . ARG A 1 291 ? -11.465 13.162 6.105 1.00 90.81 291 ARG A O 1
ATOM 2200 N N . TYR A 1 292 ? -13.553 12.563 5.543 1.00 91.75 292 TYR A N 1
ATOM 2201 C CA . TYR A 1 292 ? -13.153 11.530 4.585 1.00 91.75 292 TYR A CA 1
ATOM 2202 C C . TYR A 1 292 ? -12.592 12.122 3.289 1.00 91.75 292 TYR A C 1
ATOM 2204 O O . TYR A 1 292 ? -11.674 11.535 2.721 1.00 91.75 292 TYR A O 1
ATOM 2212 N N . LEU A 1 293 ? -13.084 13.293 2.869 1.00 94.62 293 LEU A N 1
ATOM 2213 C CA . LEU A 1 293 ? -12.526 14.052 1.750 1.00 94.62 293 LEU A CA 1
ATOM 2214 C C . LEU A 1 293 ? -11.070 14.442 2.038 1.00 94.62 293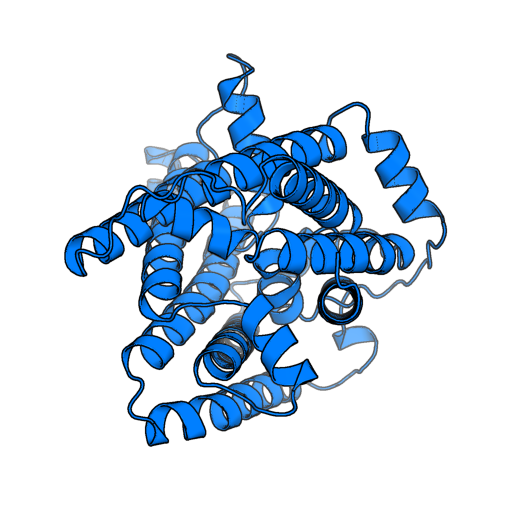 LEU A C 1
ATOM 2216 O O . LEU A 1 293 ? -10.173 14.054 1.297 1.00 94.62 293 LEU A O 1
ATOM 2220 N N . VAL A 1 294 ? -10.830 15.140 3.155 1.00 94.62 294 VAL A N 1
ATOM 2221 C CA . VAL A 1 294 ? -9.486 15.581 3.574 1.00 94.62 294 VAL A CA 1
ATOM 2222 C C . VAL A 1 294 ? -8.554 14.387 3.782 1.00 94.62 294 VAL A C 1
ATOM 2224 O O . VAL A 1 294 ? -7.382 14.422 3.416 1.00 94.62 294 VAL A O 1
ATOM 2227 N N . ALA A 1 295 ? -9.069 13.292 4.338 1.00 93.50 295 ALA A N 1
ATOM 2228 C CA . ALA A 1 295 ? -8.279 12.085 4.513 1.00 93.50 295 ALA A CA 1
ATOM 2229 C C . ALA A 1 295 ? -7.860 11.460 3.172 1.00 93.50 295 ALA A C 1
ATOM 2231 O O . ALA A 1 295 ? -6.701 11.081 3.013 1.00 93.50 295 ALA A O 1
ATOM 2232 N N . GLY A 1 296 ? -8.782 11.373 2.206 1.00 94.31 296 GLY A N 1
ATOM 2233 C CA . GLY A 1 296 ? -8.504 10.857 0.868 1.00 94.31 296 GLY A CA 1
ATOM 2234 C C . GLY A 1 296 ? -7.502 11.728 0.112 1.00 94.31 296 GLY A C 1
ATOM 2235 O O . GLY A 1 296 ? -6.561 11.196 -0.475 1.00 94.31 296 GLY A O 1
ATOM 2236 N N . THR A 1 297 ? -7.625 13.059 0.193 1.00 95.38 297 THR A N 1
ATOM 2237 C CA . THR A 1 297 ? -6.674 13.970 -0.460 1.00 95.38 297 THR A CA 1
ATOM 2238 C C . THR A 1 297 ? -5.262 13.836 0.110 1.00 95.38 297 THR A C 1
ATOM 2240 O O . THR A 1 297 ? -4.320 13.664 -0.667 1.00 95.38 297 THR A O 1
ATOM 2243 N N . LEU A 1 298 ? -5.122 13.817 1.443 1.00 94.94 298 LEU A N 1
ATOM 2244 C CA . LEU A 1 298 ? -3.846 13.613 2.138 1.00 94.94 298 LEU A CA 1
ATOM 2245 C C . LEU A 1 298 ? -3.218 12.255 1.815 1.00 94.94 298 LEU A C 1
ATOM 2247 O O . LEU A 1 298 ? -2.022 12.183 1.542 1.00 94.94 298 LEU A O 1
ATOM 2251 N N . MET A 1 299 ? -4.014 11.180 1.807 1.00 95.06 299 MET A N 1
ATOM 2252 C CA . MET A 1 299 ? -3.522 9.851 1.445 1.00 95.06 299 MET A CA 1
ATOM 2253 C C . MET A 1 299 ? -3.087 9.783 -0.021 1.00 95.06 299 MET A C 1
ATOM 2255 O O . MET A 1 299 ? -2.062 9.174 -0.313 1.00 95.06 299 MET A O 1
ATOM 2259 N N . GLY A 1 300 ? -3.839 10.374 -0.951 1.00 93.25 300 GLY A N 1
ATOM 2260 C CA . GLY A 1 300 ? -3.513 10.283 -2.376 1.00 93.25 300 GLY A CA 1
ATOM 2261 C C . GLY A 1 300 ? -2.224 11.027 -2.692 1.00 93.25 300 GLY A C 1
ATOM 2262 O O . GLY A 1 300 ? -1.275 10.403 -3.168 1.00 93.25 300 GLY A O 1
ATOM 2263 N N . LEU A 1 301 ? -2.144 12.306 -2.300 1.00 93.56 301 LEU A N 1
ATOM 2264 C CA . LEU A 1 301 ? -0.932 13.124 -2.424 1.00 93.56 301 LEU A CA 1
ATOM 2265 C C . LEU A 1 301 ? 0.259 12.485 -1.711 1.00 93.56 301 LEU A C 1
ATOM 2267 O O . LEU A 1 301 ? 1.313 12.293 -2.316 1.00 93.56 301 LEU A O 1
ATOM 2271 N N . GLY A 1 302 ? 0.071 12.100 -0.446 1.00 91.25 302 GLY A N 1
ATOM 2272 C CA . GLY A 1 302 ? 1.125 11.504 0.364 1.00 91.25 302 GLY A CA 1
ATOM 2273 C C . GLY A 1 302 ? 1.671 10.218 -0.247 1.00 91.25 302 GLY A C 1
ATOM 2274 O O . GLY A 1 302 ? 2.879 10.011 -0.248 1.00 91.25 302 GLY A O 1
ATOM 2275 N N . SER A 1 303 ? 0.812 9.389 -0.849 1.00 91.31 303 SER A N 1
ATOM 2276 C CA . SER A 1 303 ? 1.261 8.137 -1.460 1.00 91.31 303 SER A CA 1
ATOM 2277 C C . SER A 1 303 ? 2.100 8.323 -2.722 1.00 91.31 303 SER A C 1
ATOM 2279 O O . SER A 1 303 ? 2.957 7.491 -3.001 1.00 91.31 303 SER A O 1
ATOM 2281 N N . VAL A 1 304 ? 1.878 9.403 -3.477 1.00 90.38 304 VAL A N 1
ATOM 2282 C CA . VAL A 1 304 ? 2.673 9.699 -4.676 1.00 90.38 304 VAL A CA 1
ATOM 2283 C C . VAL A 1 304 ? 3.995 10.359 -4.297 1.00 90.38 304 VAL A C 1
ATOM 2285 O O . VAL A 1 304 ? 5.036 9.953 -4.806 1.00 90.38 304 VAL A O 1
ATOM 2288 N N . ILE A 1 305 ? 3.974 11.313 -3.360 1.00 88.69 305 ILE A N 1
ATOM 2289 C CA . ILE A 1 305 ? 5.185 11.983 -2.855 1.00 88.69 305 ILE A CA 1
ATOM 2290 C C . ILE A 1 305 ? 6.118 10.976 -2.163 1.00 88.69 305 ILE A C 1
ATOM 2292 O O . ILE A 1 305 ? 7.328 11.010 -2.371 1.00 88.69 305 ILE A O 1
ATOM 2296 N N . ALA A 1 306 ? 5.554 10.037 -1.398 1.00 86.19 306 ALA A N 1
ATOM 2297 C CA . ALA A 1 306 ? 6.306 8.966 -0.749 1.00 86.19 306 ALA A CA 1
ATOM 2298 C C . ALA A 1 306 ? 6.669 7.804 -1.681 1.00 86.19 306 ALA A C 1
ATOM 2300 O O . ALA A 1 306 ? 7.246 6.823 -1.221 1.00 86.19 306 ALA A O 1
ATOM 2301 N N . SER A 1 307 ? 6.302 7.859 -2.969 1.00 83.50 307 SER A N 1
ATOM 2302 C CA . SER A 1 307 ? 6.498 6.770 -3.940 1.00 83.50 307 SER A CA 1
ATOM 2303 C C . SER A 1 307 ? 5.879 5.419 -3.532 1.00 83.50 307 SER A C 1
ATOM 2305 O O . SER A 1 307 ? 6.256 4.363 -4.034 1.00 83.50 307 SER A O 1
ATOM 2307 N N . GLY A 1 308 ? 4.884 5.423 -2.642 1.00 84.88 308 GLY A N 1
ATOM 2308 C CA . GLY A 1 308 ? 4.236 4.206 -2.179 1.00 84.88 308 GLY A CA 1
ATOM 2309 C C . GLY A 1 308 ? 3.133 4.436 -1.148 1.00 84.88 308 GLY A C 1
ATOM 2310 O O . GLY A 1 308 ? 3.036 5.466 -0.489 1.00 84.88 308 GLY A O 1
ATOM 2311 N N . CYS A 1 309 ? 2.276 3.428 -0.986 1.00 89.75 309 CYS A N 1
ATOM 2312 C CA . CYS A 1 309 ? 1.287 3.360 0.096 1.00 89.75 309 CYS A CA 1
ATOM 2313 C C . CYS A 1 309 ? 1.692 2.325 1.151 1.00 89.75 309 CYS A C 1
ATOM 2315 O O . CYS A 1 309 ? 2.682 1.625 1.000 1.00 89.75 309 CYS A O 1
ATOM 2317 N N . SER A 1 310 ? 0.866 2.137 2.182 1.00 91.19 310 SER A N 1
ATOM 2318 C CA . SER A 1 310 ? 1.099 1.127 3.234 1.00 91.19 310 SER A CA 1
ATOM 2319 C C . SER A 1 310 ? 1.451 -0.291 2.751 1.00 91.19 310 SER A C 1
ATOM 2321 O O . SER A 1 310 ? 2.232 -0.963 3.409 1.00 91.19 310 SER A O 1
ATOM 2323 N N . VAL A 1 311 ? 0.885 -0.756 1.632 1.00 89.25 311 VAL A N 1
ATOM 2324 C CA . VAL A 1 311 ? 1.208 -2.073 1.052 1.00 89.25 311 VAL A CA 1
ATOM 2325 C C . VAL A 1 311 ? 2.426 -1.965 0.139 1.00 89.25 311 VAL A C 1
ATOM 2327 O O . VAL A 1 311 ? 3.345 -2.763 0.266 1.00 89.25 311 VAL A O 1
ATOM 2330 N N . GLY A 1 312 ? 2.458 -0.946 -0.727 1.00 86.94 312 GLY A N 1
ATOM 2331 C CA . GLY A 1 312 ? 3.532 -0.766 -1.703 1.00 86.94 312 GLY A CA 1
ATOM 2332 C C . GLY A 1 312 ? 4.884 -0.409 -1.082 1.00 86.94 312 GLY A C 1
ATOM 2333 O O . GLY A 1 312 ? 5.874 -1.065 -1.359 1.00 86.94 312 GLY A O 1
ATOM 2334 N N . ALA A 1 313 ? 4.935 0.580 -0.193 1.00 86.25 313 ALA A N 1
ATOM 2335 C CA . ALA A 1 313 ? 6.138 0.869 0.581 1.00 86.25 313 ALA A CA 1
ATOM 2336 C C . ALA A 1 313 ? 6.302 -0.141 1.727 1.00 86.25 313 ALA A C 1
ATOM 2338 O O . ALA A 1 313 ? 7.358 -0.732 1.888 1.00 86.25 313 ALA A O 1
ATOM 2339 N N . GLY A 1 314 ? 5.248 -0.399 2.506 1.00 86.44 314 GLY A N 1
ATOM 2340 C CA . GLY A 1 314 ? 5.389 -1.152 3.757 1.00 86.44 314 GLY A CA 1
ATOM 2341 C C . GLY A 1 314 ? 5.651 -2.652 3.612 1.00 86.44 314 GLY A C 1
ATOM 2342 O O . GLY A 1 314 ? 6.425 -3.188 4.391 1.00 86.44 314 GLY A O 1
ATOM 2343 N N . LEU A 1 315 ? 5.025 -3.346 2.660 1.00 89.25 315 LEU A N 1
ATOM 2344 C CA . LEU A 1 315 ? 5.239 -4.789 2.481 1.00 89.25 315 LEU A CA 1
ATOM 2345 C C . LEU A 1 315 ? 6.144 -5.041 1.281 1.00 89.25 315 LEU A C 1
ATOM 2347 O O . LEU A 1 315 ? 7.240 -5.570 1.413 1.00 89.25 315 LEU A O 1
ATOM 2351 N N . SER A 1 316 ? 5.701 -4.577 0.119 1.00 88.25 316 SER A N 1
ATOM 2352 C CA . SER A 1 316 ? 6.378 -4.748 -1.157 1.00 88.25 316 SER A CA 1
ATOM 2353 C C . SER A 1 316 ? 7.778 -4.121 -1.168 1.00 88.25 316 SER A C 1
ATOM 2355 O O . SER A 1 316 ? 8.744 -4.797 -1.502 1.00 88.25 316 SER A O 1
ATOM 2357 N N . GLY A 1 317 ? 7.932 -2.872 -0.728 1.00 85.25 317 GLY A N 1
ATOM 2358 C CA . GLY A 1 317 ? 9.234 -2.200 -0.687 1.00 85.25 317 GLY A CA 1
ATOM 2359 C C . GLY A 1 317 ? 10.183 -2.755 0.379 1.00 85.25 317 GLY A C 1
ATOM 2360 O O . GLY A 1 317 ? 11.363 -2.955 0.101 1.00 85.25 317 GLY A O 1
ATOM 2361 N N . ILE A 1 318 ? 9.678 -3.074 1.577 1.00 86.94 318 ILE A N 1
ATOM 2362 C CA . ILE A 1 318 ? 10.497 -3.675 2.646 1.00 86.94 318 ILE A CA 1
ATOM 2363 C C . ILE A 1 318 ? 10.937 -5.098 2.287 1.00 86.94 318 ILE A C 1
ATOM 2365 O O . ILE A 1 318 ? 12.044 -5.492 2.640 1.00 86.94 318 ILE A O 1
ATOM 2369 N N . SER A 1 319 ? 10.128 -5.849 1.535 1.00 84.81 319 SER A N 1
ATOM 2370 C CA . SER A 1 319 ? 10.482 -7.205 1.093 1.00 84.81 319 SER A CA 1
ATOM 2371 C C . SER A 1 319 ? 11.736 -7.257 0.203 1.00 84.81 319 SER A C 1
ATOM 2373 O O . SER A 1 319 ? 12.443 -8.265 0.212 1.00 84.81 319 SER A O 1
ATOM 2375 N N . VAL A 1 320 ? 12.051 -6.158 -0.495 1.00 80.69 320 VAL A N 1
ATOM 2376 C CA . VAL A 1 320 ? 13.277 -5.987 -1.303 1.00 80.69 320 VAL A CA 1
ATOM 2377 C C . VAL A 1 320 ? 14.296 -5.071 -0.604 1.00 80.69 320 VAL A C 1
ATOM 2379 O O . VAL A 1 320 ? 15.290 -4.662 -1.187 1.00 80.69 320 VAL A O 1
ATOM 2382 N N . LEU A 1 321 ? 14.063 -4.739 0.671 1.00 79.25 321 LEU A N 1
ATOM 2383 C CA . LEU A 1 321 ? 14.941 -3.907 1.497 1.00 79.25 321 LEU A CA 1
ATOM 2384 C C . LEU A 1 321 ? 15.257 -2.537 0.877 1.00 79.25 321 LEU A C 1
ATOM 2386 O O . LEU A 1 321 ? 16.365 -2.013 1.011 1.00 79.25 321 LEU A O 1
ATOM 2390 N N . ALA A 1 322 ? 14.267 -1.922 0.229 1.00 79.44 322 ALA A N 1
ATOM 2391 C CA . ALA A 1 322 ? 14.413 -0.562 -0.267 1.00 79.44 322 ALA A CA 1
ATOM 2392 C C . ALA A 1 322 ? 14.493 0.422 0.914 1.00 79.44 322 ALA A C 1
ATOM 2394 O O . ALA A 1 322 ? 13.589 0.479 1.757 1.00 79.44 322 ALA A O 1
ATOM 2395 N N . VAL A 1 323 ? 15.549 1.239 0.963 1.00 81.25 323 VAL A N 1
ATOM 2396 C CA . VAL A 1 323 ? 15.769 2.201 2.062 1.00 81.25 323 VAL A CA 1
ATOM 2397 C C . VAL A 1 323 ? 14.616 3.207 2.134 1.00 81.25 323 VAL A C 1
ATOM 2399 O O . VAL A 1 323 ? 14.030 3.423 3.199 1.00 81.25 323 VAL A O 1
ATOM 2402 N N . ASN A 1 324 ? 14.201 3.733 0.977 1.00 82.12 324 ASN A N 1
ATOM 2403 C CA . ASN A 1 324 ? 13.070 4.658 0.852 1.00 82.12 324 ASN A CA 1
ATOM 2404 C C . ASN A 1 324 ? 11.768 4.076 1.415 1.00 82.12 324 ASN A C 1
ATOM 2406 O O . ASN A 1 324 ? 10.968 4.793 2.019 1.00 82.12 324 ASN A O 1
ATOM 2410 N N . ALA A 1 325 ? 11.553 2.770 1.257 1.00 86.00 325 ALA A N 1
ATOM 2411 C CA . ALA A 1 325 ? 10.354 2.095 1.730 1.00 86.00 325 ALA A CA 1
ATOM 2412 C C . ALA A 1 325 ? 10.310 1.985 3.263 1.00 86.00 325 ALA A C 1
ATOM 2414 O O . ALA A 1 325 ? 9.255 2.204 3.865 1.00 86.00 325 ALA A O 1
ATOM 2415 N N . ILE A 1 326 ? 11.456 1.716 3.898 1.00 88.31 326 ILE A N 1
ATOM 2416 C CA . ILE A 1 326 ? 11.591 1.669 5.361 1.00 88.31 326 ILE A CA 1
ATOM 2417 C C . ILE A 1 326 ? 11.352 3.059 5.956 1.00 88.31 326 ILE A C 1
ATOM 2419 O O . ILE A 1 326 ? 10.548 3.200 6.881 1.00 88.31 326 ILE A O 1
ATOM 2423 N N . VAL A 1 327 ? 11.988 4.089 5.387 1.00 88.94 327 VAL A N 1
ATOM 2424 C CA . VAL A 1 327 ? 11.790 5.486 5.805 1.00 88.94 327 VAL A CA 1
ATOM 2425 C C . VAL A 1 327 ? 10.323 5.882 5.646 1.00 88.94 327 VAL A C 1
ATOM 2427 O O . VAL A 1 327 ? 9.711 6.388 6.586 1.00 88.94 327 VAL A O 1
ATOM 2430 N N . THR A 1 328 ? 9.718 5.568 4.497 1.00 90.81 328 THR A N 1
ATOM 2431 C CA . THR A 1 328 ? 8.297 5.831 4.239 1.00 90.81 328 THR A CA 1
ATOM 2432 C C . THR A 1 328 ? 7.407 5.164 5.283 1.00 90.81 328 THR A C 1
ATOM 2434 O O . THR A 1 328 ? 6.522 5.816 5.836 1.00 90.81 328 THR A O 1
ATOM 2437 N N . LEU A 1 329 ? 7.623 3.881 5.595 1.00 92.31 329 LEU A N 1
ATOM 2438 C CA . LEU A 1 329 ? 6.815 3.180 6.592 1.00 92.31 329 LEU A CA 1
ATOM 2439 C C . LEU A 1 329 ? 6.968 3.804 7.985 1.00 92.31 329 LEU A C 1
ATOM 2441 O O . LEU A 1 329 ? 5.961 4.007 8.668 1.00 92.31 329 LEU A O 1
ATOM 2445 N N . ALA A 1 330 ? 8.193 4.135 8.397 1.00 93.31 330 ALA A N 1
ATOM 2446 C CA . ALA A 1 330 ? 8.446 4.795 9.674 1.00 93.31 330 ALA A CA 1
ATOM 2447 C C . ALA A 1 330 ? 7.696 6.135 9.758 1.00 93.31 330 ALA A C 1
ATOM 2449 O O . ALA A 1 330 ? 6.978 6.391 10.727 1.00 93.31 330 ALA A O 1
ATOM 2450 N N . CYS A 1 331 ? 7.765 6.948 8.703 1.00 94.00 331 CYS A N 1
ATOM 2451 C CA . CYS A 1 331 ? 7.043 8.214 8.614 1.00 94.00 331 CYS A CA 1
ATOM 2452 C C . CYS A 1 331 ? 5.518 8.029 8.569 1.00 94.00 331 CYS A C 1
ATOM 2454 O O . CYS A 1 331 ? 4.801 8.809 9.189 1.00 94.00 331 CYS A O 1
ATOM 2456 N N . ILE A 1 332 ? 4.999 6.971 7.937 1.00 94.56 332 ILE A N 1
ATOM 2457 C CA . ILE A 1 332 ? 3.570 6.618 7.991 1.00 94.56 332 ILE A CA 1
ATOM 2458 C C . ILE A 1 332 ? 3.130 6.312 9.428 1.00 94.56 332 ILE A C 1
ATOM 2460 O O . ILE A 1 332 ? 2.067 6.770 9.856 1.00 94.56 332 ILE A O 1
ATOM 2464 N N . ILE A 1 333 ? 3.930 5.558 10.186 1.00 94.44 333 ILE A N 1
ATOM 2465 C CA . ILE A 1 333 ? 3.626 5.241 11.587 1.00 94.44 333 ILE A CA 1
ATOM 2466 C C . ILE A 1 333 ? 3.648 6.523 12.425 1.00 94.44 333 ILE A C 1
ATOM 2468 O O . ILE A 1 333 ? 2.684 6.790 13.140 1.00 94.44 333 ILE A O 1
ATOM 2472 N N . ILE A 1 334 ? 4.688 7.353 12.289 1.00 95.00 334 ILE A N 1
ATOM 2473 C CA . ILE A 1 334 ? 4.808 8.631 13.010 1.00 95.00 334 ILE A CA 1
ATOM 2474 C C . ILE A 1 334 ? 3.639 9.564 12.668 1.00 95.00 334 ILE A C 1
ATOM 2476 O O . ILE A 1 334 ? 3.002 10.103 13.572 1.00 95.00 334 ILE A O 1
ATOM 2480 N N . GLY A 1 335 ? 3.292 9.708 11.387 1.00 94.12 335 GLY A N 1
ATOM 2481 C CA . GLY A 1 335 ? 2.162 10.527 10.940 1.00 94.12 335 GLY A CA 1
ATOM 2482 C C . GLY A 1 335 ? 0.830 10.038 11.508 1.00 94.12 335 GLY A C 1
ATOM 2483 O O . GLY A 1 335 ? -0.008 10.838 11.927 1.00 94.12 335 GLY A O 1
ATOM 2484 N N . GLY A 1 336 ? 0.653 8.718 11.606 1.00 93.88 336 GLY A N 1
ATOM 2485 C CA . GLY A 1 336 ? -0.501 8.125 12.271 1.00 93.88 336 GLY A CA 1
ATOM 2486 C C . GLY A 1 336 ? -0.527 8.389 13.782 1.00 93.88 336 GLY A C 1
ATOM 2487 O O . GLY A 1 336 ? -1.572 8.745 14.322 1.00 93.88 336 GLY A O 1
ATOM 2488 N N . LEU A 1 337 ? 0.611 8.286 14.474 1.00 93.88 337 LEU A N 1
ATOM 2489 C CA . LEU A 1 337 ? 0.711 8.612 15.903 1.00 93.88 337 LEU A CA 1
ATOM 2490 C C . LEU A 1 337 ? 0.377 10.086 16.176 1.00 93.88 337 LEU A C 1
ATOM 2492 O O . LEU A 1 337 ? -0.345 10.386 17.130 1.00 93.88 337 LEU A O 1
ATOM 2496 N N . LEU A 1 338 ? 0.844 11.000 15.320 1.00 94.12 338 LEU A N 1
ATOM 2497 C CA . LEU A 1 338 ? 0.505 12.423 15.393 1.00 94.12 338 LEU A CA 1
ATOM 2498 C C . LEU A 1 338 ? -1.001 12.648 15.208 1.00 94.12 338 LEU A C 1
ATOM 2500 O O . LEU A 1 338 ? -1.614 13.367 15.995 1.00 94.12 338 LEU A O 1
ATOM 2504 N N . ALA A 1 339 ? -1.621 11.975 14.238 1.00 92.81 339 ALA A N 1
ATOM 2505 C CA . ALA A 1 339 ? -3.062 12.060 14.017 1.00 92.81 339 ALA A CA 1
ATOM 2506 C C . ALA A 1 339 ? -3.898 11.494 15.173 1.00 92.81 339 ALA A C 1
ATOM 2508 O O . ALA A 1 339 ? -4.989 11.988 15.430 1.00 92.81 339 ALA A O 1
ATOM 2509 N N . LEU A 1 340 ? -3.412 10.475 15.890 1.00 90.38 340 LEU A N 1
ATOM 2510 C CA . LEU A 1 340 ? -4.103 9.947 17.075 1.00 90.38 340 LEU A CA 1
ATOM 2511 C C . LEU A 1 340 ? -4.079 10.931 18.252 1.00 90.38 340 LEU A C 1
ATOM 2513 O O . LEU A 1 340 ? -5.025 10.964 19.038 1.00 90.38 340 LEU A O 1
ATOM 2517 N N . ARG A 1 341 ? -3.014 11.733 18.371 1.00 86.88 341 ARG A N 1
ATOM 2518 C CA . ARG A 1 341 ? -2.933 12.826 19.354 1.00 86.88 341 ARG A CA 1
ATOM 2519 C C . ARG A 1 341 ? -3.776 14.028 18.942 1.00 86.88 341 ARG A C 1
ATOM 2521 O O . ARG A 1 341 ? -4.297 14.729 19.807 1.00 86.88 341 ARG A O 1
ATOM 2528 N N . TYR A 1 342 ? -3.929 14.242 17.639 1.00 82.19 342 TYR A N 1
ATOM 2529 C CA . TYR A 1 342 ? -4.791 15.272 17.083 1.00 82.19 342 TYR A CA 1
ATOM 2530 C C . TYR A 1 342 ? -6.267 14.866 17.222 1.00 82.19 342 TYR A C 1
ATOM 2532 O O . TYR A 1 342 ? -6.882 14.293 16.323 1.00 82.19 342 TYR A O 1
ATOM 2540 N N . LYS A 1 343 ? -6.844 15.148 18.394 1.00 53.41 343 LYS A N 1
ATOM 2541 C CA . LYS A 1 343 ? -8.295 15.116 18.603 1.00 53.41 343 LYS A CA 1
ATOM 2542 C C . LYS A 1 343 ? -8.921 16.313 17.879 1.00 53.41 343 LYS A C 1
ATOM 2544 O O . LYS A 1 343 ? -9.043 17.385 18.462 1.00 53.41 343 LYS A O 1
ATOM 2549 N N . GLY A 1 344 ? -9.257 16.112 16.607 1.00 46.56 344 GLY A N 1
ATOM 2550 C CA . GLY A 1 344 ? -10.295 16.872 15.908 1.00 46.56 344 GLY A CA 1
ATOM 2551 C C . GLY A 1 344 ? -11.654 16.231 16.135 1.00 46.56 344 GLY A C 1
ATOM 2552 O O . GLY A 1 344 ? -11.745 14.991 15.943 1.00 46.56 344 GLY A O 1
#

Radius of gyration: 19.07 Å; Cα contacts (8 Å, |Δi|>4): 669; chains: 1; bounding box: 52×46×52 Å